Protein AF-X1TU25-F1 (afdb_monomer)

Radius of gyration: 31.73 Å; Cα contacts (8 Å, |Δi|>4): 239; chains: 1; bounding box: 86×74×69 Å

Nearest PDB structures (foldseek):
  4koo-assembly1_A  TM=2.599E-01  e=2.215E+00  Arabidopsis thaliana
  2xky-assembly1_I  TM=5.892E-01  e=9.629E+00  Mus musculus

Sequence (238 aa):
DLTAPERQLMAEISISYGLDPLMNELMIYQGNPYPTINARYRKAQETGKFDGIDTRPASKEERTQRNAKEGDYLYRCEVWVKGASHPFVGWGRVRAAETKGSEHLPIVKDPDRQAEKRAEAMGLRKGFSMPVPFKSWEEFEEEKAERVIKDEVIDVDPLTGEVIEPKGEKPKAEKKAPPKKAAPPKAEVKQPEAKAPAEVKEPEAKAEAEAKEEPPPDDSKPPQTAADLFERLAQAKG

Solvent-accessible surface area (backbone atoms only — not comparable to full-atom values): 15128 Å² total; per-residue (Å²): 134,80,51,74,68,56,50,51,53,51,50,53,52,22,62,76,70,70,46,49,58,91,75,56,14,49,45,77,56,95,90,39,80,40,75,32,63,60,35,50,52,54,57,34,53,73,67,71,36,59,70,51,74,51,75,44,74,51,49,77,67,56,30,59,79,67,72,56,55,90,73,40,34,47,19,38,14,38,26,35,44,68,92,55,96,64,59,28,75,10,63,9,73,32,52,47,66,44,54,72,44,45,103,88,41,77,62,42,91,55,44,61,64,50,6,43,52,41,2,44,43,42,5,44,49,70,66,46,75,71,83,74,76,88,68,48,70,66,55,49,52,52,51,50,55,53,46,63,72,66,52,76,82,75,55,58,47,92,87,76,73,51,77,52,77,79,79,85,72,82,77,80,84,77,84,74,77,81,82,79,82,76,79,81,79,86,76,80,83,78,78,82,77,87,76,78,86,83,76,89,77,85,78,91,75,89,77,90,75,84,74,82,76,73,77,76,84,71,82,86,59,76,83,80,51,78,67,61,62,53,55,56,60,57,64,76,76,113

Foldseek 3Di:
DDDPVLVVVQVVVCVVLVNDVVVVQWDADPNDIDGALVVLVVLLVVVVFWDDKDKDWDDPVRCVVVVPDPQKTKMWMFTGTHPDPGTQIFMFIDHNDLCVDDPPHPHDPCNNVRRRRRRSVRRSCRRPPDDDPPDDVVNVVVVVVVVVVVDPDQDQDPPPRDGDDDPDDDDDDPDDDDPDDDDDDDDDPDDDDDDDDDDDDDDDDDDPDPPPDDDPPDPPDDPDDPVNVVVVVVVVVD

Organism: NCBI:txid412755

Mean predicted aligned error: 17.97 Å

Structure (mmCIF, N/CA/C/O backbone):
data_AF-X1TU25-F1
#
_entry.id   AF-X1TU25-F1
#
loop_
_atom_site.group_PDB
_atom_site.id
_atom_site.type_symbol
_atom_site.label_atom_id
_atom_site.label_alt_id
_atom_site.label_comp_id
_atom_site.label_asym_id
_atom_site.label_entity_id
_atom_site.label_seq_id
_atom_site.pdbx_PDB_ins_code
_atom_site.Cartn_x
_atom_site.Cartn_y
_atom_site.Cartn_z
_atom_site.occupancy
_atom_site.B_iso_or_equiv
_atom_site.auth_seq_id
_atom_site.auth_comp_id
_atom_site.auth_asym_id
_atom_site.auth_atom_id
_atom_site.pdbx_PDB_model_num
ATOM 1 N N . ASP A 1 1 ? 12.041 0.847 -20.741 1.00 78.81 1 ASP A N 1
ATOM 2 C CA . ASP A 1 1 ? 11.872 -0.598 -20.982 1.00 78.81 1 ASP A CA 1
ATOM 3 C C . ASP A 1 1 ? 12.579 -1.409 -19.922 1.00 78.81 1 ASP A C 1
ATOM 5 O O . ASP A 1 1 ? 13.660 -1.018 -19.502 1.00 78.81 1 ASP A O 1
ATOM 9 N N . LEU A 1 2 ? 11.950 -2.498 -19.477 1.00 83.75 2 LEU A N 1
ATOM 10 C CA . LEU A 1 2 ? 12.558 -3.441 -18.537 1.00 83.75 2 LEU A CA 1
ATOM 11 C C . LEU A 1 2 ? 13.655 -4.232 -19.247 1.00 83.75 2 LEU A C 1
ATOM 13 O O . LEU A 1 2 ? 13.452 -4.715 -20.366 1.00 83.75 2 LEU A O 1
ATOM 17 N N . THR A 1 3 ? 14.789 -4.409 -18.587 1.00 90.69 3 THR A N 1
ATOM 18 C CA . THR A 1 3 ? 15.884 -5.262 -19.051 1.00 90.69 3 THR A CA 1
ATOM 19 C C . THR A 1 3 ? 15.458 -6.739 -19.069 1.00 90.69 3 THR A C 1
ATOM 21 O O . THR A 1 3 ? 14.502 -7.147 -18.409 1.00 90.69 3 THR A O 1
ATOM 24 N N . ALA A 1 4 ? 16.152 -7.578 -19.845 1.00 88.62 4 ALA A N 1
ATOM 25 C CA . ALA A 1 4 ? 15.896 -9.022 -19.860 1.00 88.62 4 ALA A CA 1
ATOM 26 C C . ALA A 1 4 ? 15.909 -9.683 -18.460 1.00 88.62 4 ALA A C 1
ATOM 28 O O . ALA A 1 4 ? 14.978 -10.444 -18.184 1.00 88.62 4 ALA A O 1
ATOM 29 N N . PRO A 1 5 ? 16.881 -9.404 -17.564 1.00 86.94 5 PRO A N 1
ATOM 30 C CA . PRO A 1 5 ? 16.857 -9.965 -16.214 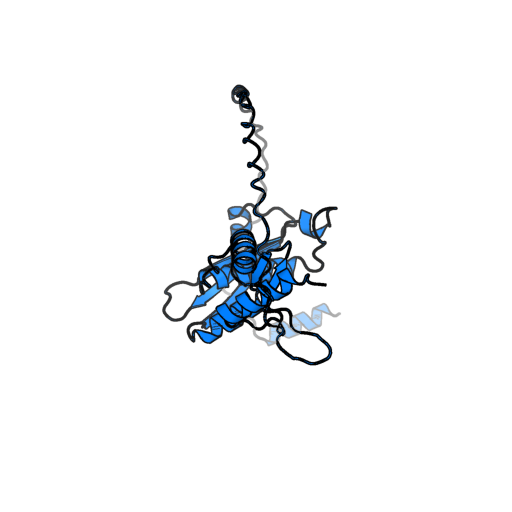1.00 86.94 5 PRO A CA 1
ATOM 31 C C . PRO A 1 5 ? 15.692 -9.425 -15.369 1.00 86.94 5 PRO A C 1
ATOM 33 O O . PRO A 1 5 ? 15.063 -10.198 -14.653 1.00 86.94 5 PRO A O 1
ATOM 36 N N . GLU A 1 6 ? 15.320 -8.147 -15.501 1.00 87.69 6 GLU A N 1
ATOM 37 C CA . GLU A 1 6 ? 14.157 -7.589 -14.790 1.00 87.69 6 GLU A CA 1
ATOM 38 C C . GLU A 1 6 ? 12.848 -8.269 -15.214 1.00 87.69 6 GLU A C 1
ATOM 40 O O . GLU A 1 6 ? 11.993 -8.549 -14.377 1.00 87.69 6 GLU A O 1
ATOM 45 N N . ARG A 1 7 ? 12.698 -8.604 -16.503 1.00 90.25 7 ARG A N 1
ATOM 46 C CA . ARG A 1 7 ? 11.538 -9.371 -16.988 1.00 90.25 7 ARG A CA 1
ATOM 47 C C . ARG A 1 7 ? 11.485 -10.782 -16.400 1.00 90.25 7 ARG A C 1
ATOM 49 O O . ARG A 1 7 ? 10.398 -11.245 -16.067 1.00 90.25 7 ARG A O 1
ATOM 56 N N . GLN A 1 8 ? 12.633 -11.449 -16.255 1.00 89.38 8 GLN A N 1
ATOM 57 C CA . GLN A 1 8 ? 12.711 -12.778 -15.632 1.00 89.38 8 GLN A CA 1
ATOM 58 C C . GLN A 1 8 ? 12.298 -12.725 -14.157 1.00 89.38 8 GLN A C 1
ATOM 60 O O . GLN A 1 8 ? 11.433 -13.496 -13.746 1.00 89.38 8 GLN A O 1
ATOM 65 N N . LEU A 1 9 ? 12.828 -11.762 -13.396 1.00 86.62 9 LEU A N 1
ATOM 66 C CA . LEU A 1 9 ? 12.446 -11.565 -11.996 1.00 86.62 9 LEU A CA 1
ATOM 67 C C . LEU A 1 9 ? 10.956 -11.237 -11.854 1.00 86.62 9 LEU A C 1
ATOM 69 O O . LEU A 1 9 ? 10.266 -11.808 -11.010 1.00 86.62 9 LEU A O 1
ATOM 73 N N . MET A 1 10 ? 10.441 -10.329 -12.691 1.00 89.75 10 MET A N 1
ATOM 74 C CA . MET A 1 10 ? 9.023 -9.978 -12.686 1.00 89.75 10 MET A CA 1
ATOM 75 C C . MET A 1 10 ? 8.152 -11.215 -12.919 1.00 89.75 10 MET A C 1
ATOM 77 O O . MET A 1 10 ? 7.165 -11.393 -12.207 1.00 89.75 10 MET A O 1
ATOM 81 N N . ALA A 1 11 ? 8.520 -12.077 -13.871 1.00 91.06 11 ALA A N 1
ATOM 82 C CA . ALA A 1 11 ? 7.791 -13.306 -14.162 1.00 91.06 11 ALA A CA 1
ATOM 83 C C . ALA A 1 11 ? 7.816 -14.290 -12.980 1.00 91.06 11 ALA A C 1
ATOM 85 O O . ALA A 1 11 ? 6.762 -14.780 -12.582 1.00 91.06 11 ALA A O 1
ATOM 86 N N . GLU A 1 12 ? 8.975 -14.536 -12.367 1.00 89.75 12 GLU A N 1
ATOM 87 C CA . GLU A 1 12 ? 9.089 -15.453 -11.223 1.00 89.75 12 GLU A CA 1
ATOM 88 C C . GLU A 1 12 ? 8.292 -14.971 -10.005 1.00 89.75 12 GLU A C 1
ATOM 90 O O . GLU A 1 12 ? 7.571 -15.742 -9.365 1.00 89.75 12 GLU A O 1
ATOM 95 N N . ILE A 1 13 ? 8.357 -13.675 -9.701 1.00 89.88 13 ILE A N 1
ATOM 96 C CA . ILE A 1 13 ? 7.602 -13.093 -8.586 1.00 89.88 13 ILE A CA 1
ATOM 97 C C . ILE A 1 13 ? 6.105 -13.114 -8.881 1.00 89.88 13 ILE A C 1
ATOM 99 O O . ILE A 1 13 ? 5.303 -13.427 -8.000 1.00 89.88 13 ILE A O 1
ATOM 103 N N . SER A 1 14 ? 5.722 -12.848 -10.128 1.00 92.75 14 SER A N 1
ATOM 104 C CA . SER A 1 14 ? 4.328 -12.950 -10.558 1.00 92.75 14 SER A CA 1
ATOM 105 C C . SER A 1 14 ? 3.796 -14.371 -10.386 1.00 92.75 14 SER A C 1
ATOM 107 O O . SER A 1 14 ? 2.727 -14.553 -9.812 1.00 92.75 14 SER A O 1
ATOM 109 N N . ILE A 1 15 ? 4.569 -15.390 -10.771 1.00 91.75 15 ILE A N 1
ATOM 110 C CA . ILE A 1 15 ? 4.190 -16.798 -10.597 1.00 91.75 15 ILE A CA 1
ATOM 111 C C . ILE A 1 15 ? 4.118 -17.173 -9.110 1.00 91.75 15 ILE A C 1
ATOM 113 O O . ILE A 1 15 ? 3.121 -17.744 -8.676 1.00 91.75 15 ILE A O 1
ATOM 117 N N . SER A 1 16 ? 5.131 -16.823 -8.310 1.00 89.75 16 SER A N 1
ATOM 118 C CA . SER A 1 16 ? 5.201 -17.218 -6.892 1.00 89.75 16 SER A CA 1
ATOM 119 C C . SER A 1 16 ? 4.079 -16.632 -6.033 1.00 89.75 16 SER A C 1
ATOM 121 O O . SER A 1 16 ? 3.535 -17.330 -5.179 1.00 89.75 16 SER A O 1
ATOM 123 N N . TYR A 1 17 ? 3.690 -15.378 -6.273 1.00 89.06 17 TYR A N 1
ATOM 124 C CA . TYR A 1 17 ? 2.574 -14.744 -5.565 1.00 89.06 17 TYR A CA 1
ATOM 125 C C . TYR A 1 17 ? 1.233 -14.902 -6.279 1.00 89.06 17 TYR A C 1
ATOM 127 O O . TYR A 1 17 ? 0.210 -14.471 -5.743 1.00 89.06 17 TYR A O 1
ATOM 135 N N . GLY A 1 18 ? 1.213 -15.483 -7.480 1.00 92.81 18 GLY A N 1
ATOM 136 C CA . GLY A 1 18 ? 0.053 -15.465 -8.365 1.00 92.81 18 GLY A CA 1
ATOM 137 C C . GLY A 1 18 ? -0.432 -14.038 -8.620 1.00 92.81 18 GLY A C 1
ATOM 138 O O . GLY A 1 18 ? -1.622 -13.776 -8.429 1.00 92.81 18 GLY A O 1
ATOM 139 N N . LEU A 1 19 ? 0.492 -13.115 -8.917 1.00 94.44 19 LEU A N 1
ATOM 140 C CA . LEU A 1 19 ? 0.244 -11.730 -9.336 1.00 94.44 19 LEU A CA 1
ATOM 141 C C . LEU A 1 19 ? 0.185 -11.630 -10.856 1.00 94.44 19 LEU A C 1
ATOM 143 O O . LEU A 1 19 ? 0.851 -12.388 -11.556 1.00 94.44 19 LEU A O 1
ATOM 147 N N . ASP A 1 20 ? -0.589 -10.668 -11.346 1.00 93.44 20 ASP A N 1
ATOM 148 C CA . ASP A 1 20 ? -0.709 -10.376 -12.768 1.00 93.44 20 ASP A CA 1
ATOM 149 C C . ASP A 1 20 ? 0.017 -9.059 -13.115 1.00 93.44 20 ASP A C 1
ATOM 151 O O . ASP A 1 20 ? -0.468 -7.964 -12.790 1.00 93.44 20 ASP A O 1
ATOM 155 N N . PRO A 1 21 ? 1.184 -9.120 -13.785 1.00 91.38 21 PRO A N 1
ATOM 156 C CA . PRO A 1 21 ? 1.919 -7.922 -14.173 1.00 91.38 21 PRO A CA 1
ATOM 157 C C . PRO A 1 21 ? 1.161 -7.077 -15.210 1.00 91.38 21 PRO A C 1
ATOM 159 O O . PRO A 1 21 ? 1.360 -5.862 -15.245 1.00 91.38 21 PRO A O 1
ATOM 162 N N . LEU A 1 22 ? 0.254 -7.665 -16.006 1.00 92.62 22 LEU A N 1
ATOM 163 C CA . LEU A 1 22 ? -0.568 -6.932 -16.981 1.00 92.62 22 LEU A CA 1
ATOM 164 C C . LEU A 1 22 ? -1.628 -6.060 -16.299 1.00 92.62 22 LEU A C 1
ATOM 166 O O . LEU A 1 22 ? -2.020 -5.024 -16.834 1.00 92.62 22 LEU A O 1
ATOM 170 N N . MET A 1 23 ? -2.037 -6.428 -15.085 1.00 93.81 23 MET A N 1
ATOM 171 C CA . MET A 1 23 ? -2.987 -5.672 -14.262 1.00 93.81 23 MET A CA 1
ATOM 172 C C . MET A 1 23 ? -2.303 -4.631 -13.356 1.00 93.81 23 MET A C 1
ATOM 174 O O . MET A 1 23 ? -2.926 -4.074 -12.447 1.00 93.81 23 MET A O 1
ATOM 178 N N . ASN A 1 24 ? -1.021 -4.326 -13.604 1.00 92.81 24 ASN A N 1
ATOM 179 C CA . ASN A 1 24 ? -0.196 -3.421 -12.794 1.00 92.81 24 ASN A CA 1
ATOM 180 C C . ASN A 1 24 ? -0.117 -3.836 -11.315 1.00 92.81 24 ASN A C 1
ATOM 182 O O . ASN A 1 24 ? -0.090 -2.990 -10.417 1.00 92.81 24 ASN A O 1
ATOM 186 N N . GLU A 1 25 ? -0.105 -5.136 -11.033 1.00 94.62 25 GLU A N 1
ATOM 187 C CA . GLU A 1 25 ? 0.007 -5.662 -9.668 1.00 94.62 25 GLU A CA 1
ATOM 188 C C . GLU A 1 25 ? 1.455 -5.710 -9.171 1.00 94.62 25 GLU A C 1
ATOM 190 O O . GLU A 1 25 ? 1.721 -5.674 -7.968 1.00 94.62 25 GLU A O 1
ATOM 195 N N . LEU A 1 26 ? 2.412 -5.721 -10.092 1.00 93.00 26 LEU A N 1
ATOM 196 C CA . LEU A 1 26 ? 3.830 -5.760 -9.787 1.00 93.00 26 LEU A CA 1
ATOM 197 C C . LEU A 1 26 ? 4.553 -4.690 -10.600 1.00 93.00 26 LEU A C 1
ATOM 199 O O . LEU A 1 26 ? 4.351 -4.575 -11.806 1.00 93.00 26 LEU A O 1
ATOM 203 N N . MET A 1 27 ? 5.404 -3.910 -9.940 1.00 91.88 27 MET A N 1
ATOM 204 C CA . MET A 1 27 ? 6.270 -2.935 -10.600 1.00 91.88 27 MET A CA 1
ATOM 205 C C . MET A 1 27 ? 7.721 -3.149 -10.184 1.00 91.88 27 MET A C 1
ATOM 207 O O . MET A 1 27 ? 7.985 -3.507 -9.041 1.00 91.88 27 MET A O 1
ATOM 211 N N . ILE A 1 28 ? 8.664 -2.900 -11.090 1.00 89.31 28 ILE A N 1
ATOM 212 C CA . ILE A 1 28 ? 10.089 -2.855 -10.754 1.00 89.31 28 ILE A CA 1
ATOM 213 C C . ILE A 1 28 ? 10.494 -1.393 -10.600 1.00 89.31 28 ILE A C 1
ATOM 215 O O . ILE A 1 28 ? 10.227 -0.568 -11.474 1.00 89.31 28 ILE A O 1
ATOM 219 N N . TYR A 1 29 ? 11.119 -1.068 -9.473 1.00 85.44 29 TYR A N 1
ATOM 220 C CA . TYR A 1 29 ? 11.648 0.257 -9.183 1.00 85.44 29 TYR A CA 1
ATOM 221 C C . TYR A 1 29 ? 13.073 0.112 -8.652 1.00 85.44 29 TYR A C 1
ATOM 223 O O . TYR A 1 29 ? 13.294 -0.562 -7.651 1.00 85.44 29 TYR A O 1
ATOM 231 N N . GLN A 1 30 ? 14.046 0.724 -9.334 1.00 85.50 30 GLN A N 1
ATOM 232 C CA . GLN A 1 30 ? 15.467 0.650 -8.961 1.00 85.50 30 GLN A CA 1
ATOM 233 C C . GLN A 1 30 ? 15.954 -0.803 -8.760 1.00 85.50 30 GLN A C 1
ATOM 235 O O . GLN A 1 30 ? 16.517 -1.135 -7.720 1.00 85.50 30 GLN A O 1
ATOM 240 N N . GLY A 1 31 ? 15.652 -1.686 -9.722 1.00 82.75 31 GLY A N 1
ATOM 241 C CA . GLY A 1 31 ? 16.020 -3.110 -9.689 1.00 82.75 31 GLY A CA 1
ATOM 242 C C . GLY A 1 31 ? 15.225 -3.970 -8.701 1.00 82.75 31 GLY A C 1
ATOM 243 O O . GLY A 1 31 ? 15.356 -5.188 -8.706 1.00 82.75 31 GLY A O 1
ATOM 244 N N . ASN A 1 32 ? 14.367 -3.366 -7.876 1.00 84.06 32 ASN A N 1
ATOM 245 C CA . ASN A 1 32 ? 13.620 -4.075 -6.849 1.00 84.06 32 ASN A CA 1
ATOM 246 C C . ASN A 1 32 ? 12.142 -4.249 -7.240 1.00 84.06 32 ASN A C 1
ATOM 248 O O . ASN A 1 32 ? 11.511 -3.302 -7.720 1.00 84.06 32 ASN A O 1
ATOM 252 N N . PRO A 1 33 ? 11.562 -5.437 -7.021 1.00 88.25 33 PRO A N 1
ATOM 253 C CA . PRO A 1 33 ? 10.160 -5.720 -7.285 1.00 88.25 33 PRO A CA 1
ATOM 254 C C . PRO A 1 33 ? 9.281 -5.226 -6.128 1.00 88.25 33 PRO A C 1
ATOM 256 O O . PRO A 1 33 ? 9.483 -5.572 -4.964 1.00 88.25 33 PRO A O 1
ATOM 259 N N . TYR A 1 34 ? 8.256 -4.447 -6.454 1.00 89.25 34 TYR A N 1
ATOM 260 C CA . TYR A 1 34 ? 7.298 -3.902 -5.499 1.00 89.25 34 TYR A CA 1
ATOM 261 C C . TYR A 1 34 ? 5.877 -4.334 -5.863 1.00 89.25 34 TYR A C 1
ATOM 263 O O . TYR A 1 34 ? 5.363 -3.937 -6.914 1.00 89.25 34 TYR A O 1
ATOM 271 N N . PRO A 1 35 ? 5.201 -5.102 -4.988 1.00 92.25 35 PRO A N 1
ATOM 272 C CA . PRO A 1 35 ? 3.770 -5.330 -5.107 1.00 92.25 35 PRO A CA 1
ATOM 273 C C . PRO A 1 35 ? 3.031 -4.004 -4.957 1.00 92.25 35 PRO A C 1
ATOM 275 O O . PRO A 1 35 ? 3.192 -3.300 -3.947 1.00 92.25 35 PRO A O 1
ATOM 278 N N . THR A 1 36 ? 2.226 -3.663 -5.954 1.00 93.75 36 THR A N 1
ATOM 279 C CA . THR A 1 36 ? 1.465 -2.418 -5.958 1.00 93.75 36 THR A CA 1
ATOM 280 C C . THR A 1 36 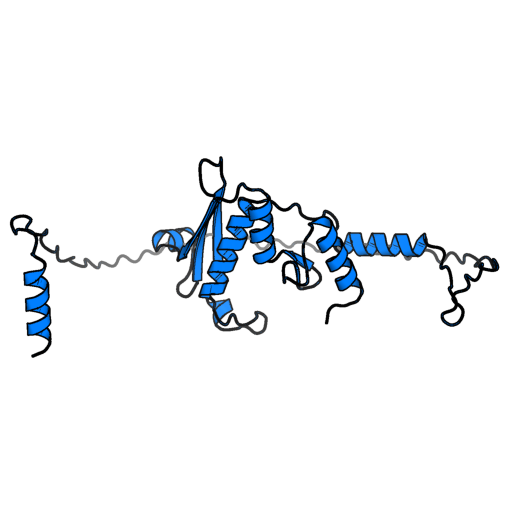? 0.283 -2.503 -4.996 1.00 93.75 36 THR A C 1
ATOM 282 O O . THR A 1 36 ? -0.011 -3.533 -4.382 1.00 93.75 36 THR A O 1
ATOM 285 N N . ILE A 1 37 ? -0.424 -1.389 -4.841 1.00 94.31 37 ILE A N 1
ATOM 286 C CA . ILE A 1 37 ? -1.644 -1.356 -4.041 1.00 94.31 37 ILE A CA 1
ATOM 287 C C . ILE A 1 37 ? -2.743 -2.267 -4.613 1.00 94.31 37 ILE A C 1
ATOM 289 O O . ILE A 1 37 ? -3.429 -2.936 -3.845 1.00 94.31 37 ILE A O 1
ATOM 293 N N . ASN A 1 38 ? -2.846 -2.375 -5.943 1.00 95.12 38 ASN A N 1
ATOM 294 C CA . ASN A 1 38 ? -3.835 -3.226 -6.612 1.00 95.12 38 ASN A CA 1
ATOM 295 C C . ASN A 1 38 ? -3.626 -4.702 -6.258 1.00 95.12 38 ASN A C 1
ATOM 297 O O . ASN A 1 38 ? -4.579 -5.382 -5.877 1.00 95.12 38 ASN A O 1
ATOM 301 N N . ALA A 1 39 ? -2.367 -5.161 -6.269 1.00 95.19 39 ALA A N 1
ATOM 302 C CA . ALA A 1 39 ? -2.011 -6.505 -5.817 1.00 95.19 39 ALA A CA 1
ATOM 303 C C . ALA A 1 39 ? -2.499 -6.773 -4.395 1.00 95.19 39 ALA A C 1
ATOM 305 O O . ALA A 1 39 ? -3.091 -7.812 -4.117 1.00 95.19 39 ALA A O 1
ATOM 306 N N . ARG A 1 40 ? -2.264 -5.819 -3.486 1.00 95.12 40 ARG A N 1
ATOM 307 C CA . ARG A 1 40 ? -2.653 -5.955 -2.078 1.00 95.12 40 ARG A CA 1
ATOM 308 C C . ARG A 1 40 ? -4.165 -6.045 -1.916 1.00 95.12 40 ARG A C 1
ATOM 310 O O . ARG A 1 40 ? -4.617 -6.867 -1.127 1.00 95.12 40 ARG A O 1
ATOM 317 N N . TYR A 1 41 ? -4.928 -5.256 -2.669 1.00 96.00 41 TYR A N 1
ATOM 318 C CA . TYR A 1 41 ? -6.388 -5.329 -2.654 1.00 96.00 41 TYR A CA 1
ATOM 319 C C . TYR A 1 41 ? -6.902 -6.685 -3.123 1.00 96.00 41 TYR A C 1
ATOM 321 O O . TYR A 1 41 ? -7.657 -7.327 -2.393 1.00 96.00 41 TYR A O 1
ATOM 329 N N . ARG A 1 42 ? -6.463 -7.156 -4.296 1.00 96.00 42 ARG A N 1
ATOM 330 C CA . ARG A 1 42 ? -6.908 -8.458 -4.804 1.00 96.00 42 ARG A CA 1
ATOM 331 C C . ARG A 1 42 ? -6.507 -9.583 -3.852 1.00 96.00 42 ARG A C 1
ATOM 333 O O . ARG A 1 42 ? -7.346 -10.396 -3.484 1.00 96.00 42 ARG A O 1
ATOM 340 N N . LYS A 1 43 ? -5.258 -9.591 -3.376 1.00 95.06 43 LYS A N 1
ATOM 341 C CA . LYS A 1 43 ? -4.773 -10.606 -2.426 1.00 95.06 43 LYS A CA 1
ATOM 342 C C . LYS A 1 43 ? -5.541 -10.585 -1.108 1.00 95.06 43 LYS A C 1
ATOM 344 O O . LYS A 1 43 ? -5.819 -11.646 -0.563 1.00 95.06 43 LYS A O 1
ATOM 349 N N . ALA A 1 44 ? -5.932 -9.411 -0.612 1.00 96.81 44 ALA A N 1
ATOM 350 C CA . ALA A 1 44 ? -6.803 -9.303 0.555 1.00 96.81 44 ALA A CA 1
ATOM 351 C C . ALA A 1 44 ? -8.192 -9.910 0.283 1.00 96.81 44 ALA A C 1
ATOM 353 O O . ALA A 1 44 ? -8.689 -10.683 1.106 1.00 96.81 44 ALA A O 1
ATOM 354 N N . GLN A 1 45 ? -8.793 -9.623 -0.877 1.00 96.75 45 GLN A N 1
ATOM 355 C CA . GLN A 1 45 ? -10.093 -10.175 -1.280 1.00 96.75 45 GLN A CA 1
ATOM 356 C C . GLN A 1 45 ? -10.061 -11.703 -1.431 1.00 96.75 45 GLN A C 1
ATOM 358 O O . GLN A 1 45 ? -10.973 -12.375 -0.951 1.00 96.75 45 GLN A O 1
ATOM 363 N N . GLU A 1 46 ? -8.988 -12.262 -1.996 1.00 95.50 46 GLU A N 1
ATOM 364 C CA . GLU A 1 46 ? -8.792 -13.715 -2.153 1.00 95.50 46 GLU A CA 1
ATOM 365 C C . GLU A 1 46 ? -8.833 -14.479 -0.827 1.00 95.50 46 GLU A C 1
ATOM 367 O O . GLU A 1 46 ? -9.214 -15.646 -0.795 1.00 95.50 46 GLU A O 1
ATOM 372 N N . THR A 1 47 ? -8.489 -13.829 0.288 1.00 95.75 47 THR A N 1
ATOM 373 C CA . THR A 1 47 ? -8.562 -14.477 1.604 1.00 95.75 47 THR A CA 1
ATOM 374 C C . THR A 1 47 ? -9.992 -14.703 2.100 1.00 95.75 47 THR A C 1
ATOM 376 O O . THR A 1 47 ? -10.183 -15.453 3.057 1.00 95.75 47 THR A O 1
ATOM 379 N N . GLY A 1 48 ? -10.986 -13.995 1.547 1.00 97.25 48 GLY A N 1
ATOM 380 C CA . GLY A 1 48 ? -12.360 -13.940 2.068 1.00 97.25 48 GLY A CA 1
ATOM 381 C C . GLY A 1 48 ? -12.513 -13.231 3.426 1.00 97.25 48 GLY A C 1
ATOM 382 O O . GLY A 1 48 ? -13.634 -13.081 3.925 1.00 97.25 48 GLY A O 1
ATOM 383 N N . LYS A 1 49 ? -11.404 -12.777 4.028 1.00 97.81 49 LYS A N 1
ATOM 384 C CA . LYS A 1 49 ? -11.351 -12.127 5.348 1.00 97.81 49 LYS A CA 1
ATOM 385 C C . LYS A 1 49 ? -11.331 -10.603 5.274 1.00 97.81 49 LYS A C 1
ATOM 387 O O . LYS A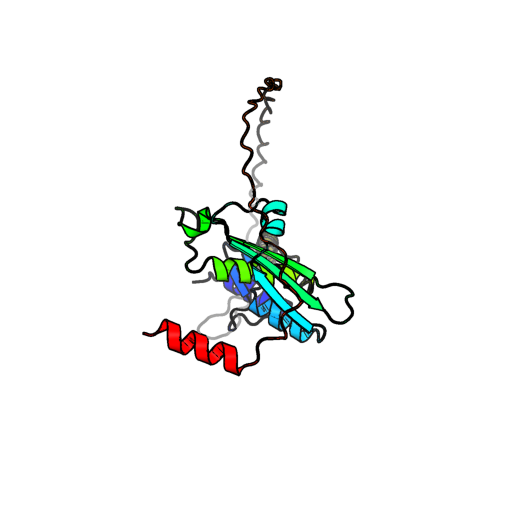 1 49 ? -11.452 -9.961 6.311 1.00 97.81 49 LYS A O 1
ATOM 392 N N . PHE A 1 50 ? -11.162 -10.022 4.089 1.00 98.00 50 PHE A N 1
ATOM 393 C CA . PHE A 1 50 ? -11.261 -8.578 3.906 1.00 98.00 50 PHE A CA 1
ATOM 394 C C . PHE A 1 50 ? -12.699 -8.113 4.141 1.00 98.00 50 PHE A C 1
ATOM 396 O O . PHE A 1 50 ? -13.628 -8.659 3.545 1.00 98.00 50 PHE A O 1
ATOM 403 N N . ASP A 1 51 ? -12.865 -7.156 5.052 1.00 97.94 51 ASP A N 1
ATOM 404 C CA . ASP A 1 51 ? -14.173 -6.619 5.433 1.00 97.94 51 ASP A CA 1
ATOM 405 C C . ASP A 1 51 ? -14.379 -5.205 4.886 1.00 97.94 51 ASP A C 1
ATOM 407 O O . ASP A 1 51 ? -15.435 -4.876 4.357 1.00 97.94 51 ASP A O 1
ATOM 411 N N . GLY A 1 52 ? -13.327 -4.388 4.924 1.00 97.50 52 GLY A N 1
ATOM 412 C CA . GLY A 1 52 ? -13.363 -3.046 4.373 1.00 97.50 52 GLY A CA 1
ATOM 413 C C . GLY A 1 52 ? -12.097 -2.260 4.665 1.00 97.50 52 GLY A C 1
ATOM 414 O O . GLY A 1 52 ? -11.195 -2.705 5.383 1.00 97.50 52 GLY A O 1
ATOM 415 N N . ILE A 1 53 ? -12.045 -1.068 4.089 1.00 98.19 53 ILE A N 1
ATOM 416 C CA . ILE A 1 53 ? -10.991 -0.091 4.314 1.00 98.19 53 ILE A CA 1
ATOM 417 C C . ILE A 1 53 ? -11.638 1.278 4.472 1.00 98.19 53 ILE A C 1
ATOM 419 O O . ILE A 1 53 ? -12.531 1.628 3.704 1.00 98.19 53 ILE A O 1
ATOM 423 N N . ASP A 1 54 ? -11.193 2.028 5.468 1.00 98.25 54 ASP A N 1
ATOM 424 C CA . ASP A 1 54 ? -11.583 3.420 5.655 1.00 98.25 54 ASP A CA 1
ATOM 425 C C . ASP A 1 54 ? -10.323 4.272 5.729 1.00 98.25 54 ASP A C 1
ATOM 427 O O . ASP A 1 54 ? -9.361 3.937 6.428 1.00 98.25 54 ASP A O 1
ATOM 431 N N . THR A 1 55 ? -10.300 5.356 4.967 1.00 98.31 55 THR A N 1
ATOM 432 C CA . THR A 1 55 ? -9.129 6.213 4.846 1.00 98.31 55 THR A CA 1
ATOM 433 C C . THR A 1 55 ? -9.555 7.661 4.959 1.00 98.31 55 THR A C 1
ATOM 435 O O . THR A 1 55 ? -10.476 8.113 4.287 1.00 98.31 55 THR A O 1
ATOM 438 N N . ARG A 1 56 ? -8.850 8.410 5.809 1.00 98.25 56 ARG A N 1
ATOM 439 C CA . ARG A 1 56 ? -9.139 9.821 6.057 1.00 98.25 56 ARG A CA 1
ATOM 440 C C . ARG A 1 56 ? -7.868 10.640 6.279 1.00 98.25 56 ARG A C 1
ATOM 442 O O . ARG A 1 56 ? -6.847 10.092 6.721 1.00 98.25 56 ARG A O 1
ATOM 449 N N . PRO A 1 57 ? -7.927 11.964 6.063 1.00 98.25 57 PRO A N 1
ATOM 450 C CA . PRO A 1 57 ? -6.890 12.866 6.537 1.00 98.25 57 PRO A CA 1
ATOM 451 C C . PRO A 1 57 ? -6.681 12.718 8.051 1.00 98.25 57 PRO A C 1
ATOM 453 O O . PRO A 1 57 ? -7.620 12.468 8.818 1.00 98.25 57 PRO A O 1
ATOM 456 N N . ALA A 1 58 ? -5.436 12.871 8.493 1.00 97.94 58 ALA A N 1
ATOM 457 C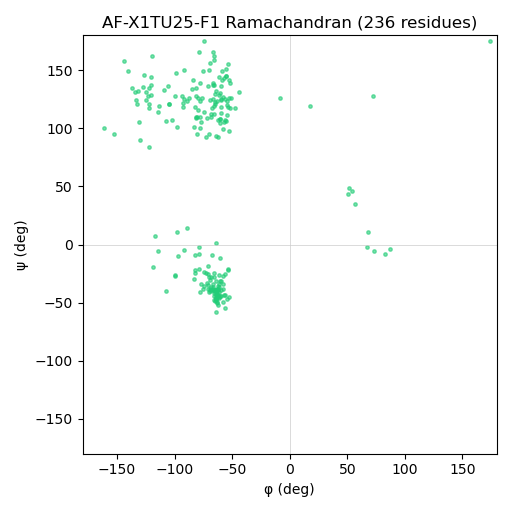 CA . ALA A 1 58 ? -5.102 12.854 9.911 1.00 97.94 58 ALA A CA 1
ATOM 458 C C . ALA A 1 58 ? -5.693 14.073 10.639 1.00 97.94 58 ALA A C 1
ATOM 460 O O . ALA A 1 58 ? -5.629 15.198 10.133 1.00 97.94 58 ALA A O 1
ATOM 461 N N . SER A 1 59 ? -6.217 13.858 11.847 1.00 97.94 59 SER A N 1
ATOM 462 C CA . SER A 1 59 ? -6.727 14.926 12.710 1.00 97.94 59 SER A CA 1
ATOM 463 C C . SER A 1 59 ? -5.595 15.846 13.187 1.00 97.94 59 SER A C 1
ATOM 465 O O . SER A 1 59 ? -4.411 15.508 13.096 1.00 97.94 59 SER A O 1
ATOM 467 N N . LYS A 1 60 ? -5.938 17.023 13.730 1.00 97.00 60 LYS A N 1
ATOM 468 C CA . LYS A 1 60 ? -4.940 17.963 14.275 1.00 97.00 60 LYS A CA 1
ATOM 469 C C . LYS A 1 60 ? -4.064 17.306 15.350 1.00 97.00 60 LYS A C 1
ATOM 471 O O . LYS A 1 60 ? -2.847 17.447 15.311 1.00 97.00 60 LYS A O 1
ATOM 476 N N . GLU A 1 61 ? -4.671 16.537 16.250 1.00 97.88 61 GLU A N 1
ATOM 477 C CA . GLU A 1 61 ? -3.966 15.819 17.318 1.00 97.88 61 GLU A CA 1
ATOM 478 C C . GLU A 1 61 ? -3.019 14.750 16.762 1.00 97.88 61 GLU A C 1
ATOM 480 O O . GLU A 1 61 ? -1.852 14.688 17.146 1.00 97.88 61 GLU A O 1
ATOM 485 N N . GLU A 1 62 ? -3.486 13.950 15.800 1.00 97.62 62 GLU A N 1
ATOM 486 C CA . GLU A 1 62 ? -2.683 12.905 15.157 1.00 97.62 62 GLU A CA 1
ATOM 487 C C . GLU A 1 62 ? -1.477 13.493 14.414 1.00 97.62 62 GLU A C 1
ATOM 489 O O . GLU A 1 62 ? -0.376 12.936 14.446 1.00 97.62 62 GLU A O 1
ATOM 494 N N . ARG A 1 63 ? -1.660 14.648 13.762 1.00 97.44 63 ARG A N 1
ATOM 495 C CA . ARG A 1 63 ? -0.573 15.373 13.092 1.00 97.44 63 ARG A CA 1
ATOM 496 C C . ARG A 1 63 ? 0.498 15.818 14.083 1.00 97.44 63 ARG A C 1
ATOM 498 O O . ARG A 1 63 ? 1.682 15.616 13.802 1.00 97.44 63 ARG A O 1
ATOM 505 N N . THR A 1 64 ? 0.095 16.346 15.239 1.00 96.94 64 THR A N 1
ATOM 506 C CA . THR A 1 64 ? 1.015 16.726 16.320 1.00 96.94 64 THR A CA 1
ATOM 507 C C . THR A 1 64 ? 1.761 15.507 16.8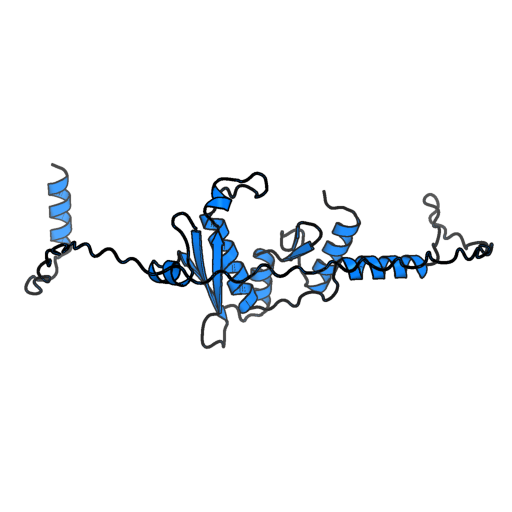59 1.00 96.94 64 THR A C 1
ATOM 509 O O . THR A 1 64 ? 2.989 15.505 16.886 1.00 96.94 64 THR A O 1
ATOM 512 N N . GLN A 1 65 ? 1.053 14.418 17.178 1.00 97.44 65 GLN A N 1
ATOM 513 C CA . GLN A 1 65 ? 1.658 13.182 17.698 1.00 97.44 65 GLN A CA 1
ATOM 514 C C . GLN A 1 65 ? 2.675 12.551 16.734 1.00 97.44 65 GLN A C 1
ATOM 516 O O . GLN A 1 65 ? 3.636 11.913 17.165 1.00 97.44 65 GLN A O 1
ATOM 521 N N . ARG A 1 66 ? 2.482 12.712 15.418 1.00 96.12 66 ARG A N 1
ATOM 522 C CA . ARG A 1 66 ? 3.388 12.168 14.389 1.00 96.12 66 ARG A CA 1
ATOM 523 C C . ARG A 1 66 ? 4.394 13.181 13.844 1.00 96.12 66 ARG A C 1
ATOM 525 O O . ARG A 1 66 ? 5.065 12.880 12.849 1.00 96.12 66 ARG A O 1
ATOM 532 N N . ASN A 1 67 ? 4.524 14.352 14.471 1.00 96.06 67 ASN A N 1
ATOM 533 C CA . ASN A 1 67 ? 5.440 15.416 14.050 1.00 96.06 67 ASN A CA 1
ATOM 534 C C . ASN A 1 67 ? 5.288 15.758 12.550 1.00 96.06 67 ASN A C 1
ATOM 536 O O . ASN A 1 67 ? 6.274 15.841 11.799 1.00 96.06 67 ASN A O 1
ATOM 540 N N . ALA A 1 68 ? 4.044 15.858 12.073 1.00 95.62 68 ALA A N 1
ATOM 541 C CA . ALA A 1 68 ? 3.742 16.319 10.722 1.00 95.62 68 ALA A CA 1
ATOM 542 C C . ALA A 1 68 ? 3.850 17.844 10.678 1.00 95.62 68 ALA A C 1
ATOM 544 O O . ALA A 1 68 ? 3.194 18.536 11.454 1.00 95.62 68 ALA A O 1
ATOM 545 N N . LYS A 1 69 ? 4.690 18.366 9.781 1.00 95.69 69 LYS A N 1
ATOM 546 C CA . LYS A 1 69 ? 4.884 19.812 9.642 1.00 95.69 69 LYS A CA 1
ATOM 547 C C . LYS A 1 69 ? 3.735 20.425 8.844 1.00 95.69 69 LYS A C 1
ATOM 549 O O . LYS A 1 69 ? 2.960 19.725 8.186 1.00 95.69 69 LYS A O 1
ATOM 554 N N . GLU A 1 70 ? 3.625 21.744 8.899 1.00 93.56 70 GLU A N 1
ATOM 555 C CA . GLU A 1 70 ? 2.734 22.475 8.004 1.00 93.56 70 GLU A CA 1
ATOM 556 C C . GLU A 1 70 ? 3.134 22.229 6.539 1.00 93.56 70 GLU A C 1
ATOM 558 O O . GLU A 1 70 ? 4.319 22.167 6.206 1.00 93.56 70 GLU A O 1
ATOM 563 N N . GLY A 1 71 ? 2.140 21.996 5.681 1.00 92.50 71 GLY A N 1
ATOM 564 C CA . GLY A 1 71 ? 2.341 21.588 4.287 1.00 92.50 71 GLY A CA 1
ATOM 565 C C . GLY A 1 71 ? 2.584 20.089 4.062 1.00 92.50 71 GLY A C 1
ATOM 566 O O . GLY A 1 71 ? 2.571 19.654 2.913 1.00 92.50 71 GLY A O 1
ATOM 567 N N . ASP A 1 72 ? 2.772 19.277 5.110 1.00 95.69 72 ASP A N 1
ATOM 568 C CA . ASP A 1 72 ? 2.808 17.818 4.953 1.00 95.69 72 ASP A CA 1
ATOM 569 C C . ASP A 1 72 ? 1.392 17.247 4.803 1.00 95.69 72 ASP A C 1
ATOM 571 O O . ASP A 1 72 ? 0.479 17.586 5.566 1.00 95.69 72 ASP A O 1
ATOM 575 N N . TYR A 1 73 ? 1.233 16.288 3.897 1.00 96.94 73 TYR A N 1
ATOM 576 C CA . TYR A 1 73 ? 0.014 15.495 3.762 1.00 96.94 73 TYR A CA 1
ATOM 577 C C . TYR A 1 73 ? 0.172 14.238 4.614 1.00 96.94 73 TYR A C 1
ATOM 579 O O . TYR A 1 73 ? 1.161 13.513 4.481 1.00 96.94 73 TYR A O 1
ATOM 587 N N . LEU A 1 74 ? -0.772 14.000 5.524 1.00 98.12 74 LEU A N 1
ATOM 588 C CA . LEU A 1 74 ? -0.768 12.843 6.415 1.00 98.12 74 LEU A CA 1
ATOM 589 C C . LEU A 1 74 ? -2.158 12.216 6.424 1.00 98.12 74 LEU A C 1
ATOM 591 O O . LEU A 1 74 ? -3.131 12.889 6.755 1.00 98.12 74 LEU A O 1
ATOM 595 N N . TYR A 1 75 ? -2.211 10.929 6.102 1.00 98.44 75 TYR A N 1
ATOM 596 C CA . TYR A 1 75 ? -3.425 10.127 6.065 1.00 98.44 75 TYR A CA 1
ATOM 597 C C . TYR A 1 75 ? -3.332 8.951 7.023 1.00 98.44 75 TYR A C 1
ATOM 599 O O . TYR A 1 75 ? -2.266 8.339 7.187 1.00 98.44 75 TYR A O 1
ATOM 607 N N . ARG A 1 76 ? -4.479 8.634 7.621 1.00 98.44 76 ARG A N 1
ATOM 608 C CA . ARG A 1 76 ? -4.707 7.441 8.426 1.00 98.44 76 ARG A CA 1
ATOM 609 C C . ARG A 1 76 ? -5.629 6.516 7.647 1.00 98.44 76 ARG A C 1
ATOM 611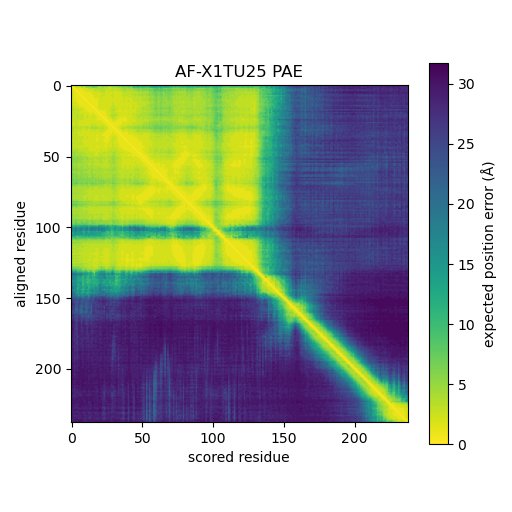 O O . ARG A 1 76 ? -6.654 6.954 7.136 1.00 98.44 76 ARG A O 1
ATOM 618 N N . CYS A 1 77 ? -5.258 5.249 7.591 1.00 98.56 77 CYS A N 1
ATOM 619 C CA . CYS A 1 77 ? -6.061 4.201 6.992 1.00 98.56 77 CYS A CA 1
ATOM 620 C C . CYS A 1 77 ? -6.325 3.108 8.029 1.00 98.56 77 CYS A C 1
ATOM 622 O O . CYS A 1 77 ? -5.405 2.690 8.736 1.00 98.56 77 CYS A O 1
ATOM 624 N N . GLU A 1 78 ? -7.565 2.653 8.117 1.00 98.62 78 GLU A N 1
ATOM 625 C CA . GLU A 1 78 ? -8.018 1.543 8.943 1.00 98.62 78 GLU A CA 1
ATOM 626 C C . GLU A 1 78 ? -8.469 0.396 8.041 1.00 98.62 78 GLU A C 1
ATOM 628 O O . GLU A 1 78 ? -9.392 0.539 7.242 1.00 98.62 78 GLU A O 1
ATOM 633 N N . VAL A 1 79 ? -7.809 -0.754 8.167 1.00 98.56 79 VAL A N 1
ATOM 634 C CA . VAL A 1 79 ? -8.163 -1.971 7.431 1.00 98.56 79 VAL A CA 1
ATOM 635 C C . VAL A 1 79 ? -8.862 -2.941 8.369 1.00 98.56 79 VAL A C 1
ATOM 637 O O . VAL A 1 79 ? -8.277 -3.386 9.362 1.00 98.56 79 VAL A O 1
ATOM 640 N N . TRP A 1 80 ? -10.096 -3.296 8.026 1.00 98.38 80 TRP A N 1
ATOM 641 C CA . TRP A 1 80 ? -10.931 -4.216 8.787 1.00 98.38 80 TRP A CA 1
ATOM 642 C C . TRP A 1 80 ? -10.782 -5.640 8.250 1.00 98.38 80 TRP A C 1
ATOM 644 O O . TRP A 1 80 ? -10.906 -5.903 7.049 1.00 98.38 80 TRP A O 1
ATOM 654 N N . VAL A 1 81 ? -10.483 -6.567 9.161 1.00 98.25 81 VAL A N 1
ATOM 655 C CA . VAL A 1 81 ? -10.281 -7.988 8.862 1.00 98.25 81 VAL A CA 1
ATOM 656 C C . VAL A 1 81 ? -11.256 -8.798 9.703 1.00 98.25 81 VAL A C 1
ATOM 658 O O . VAL A 1 81 ? -11.293 -8.658 10.926 1.00 98.25 81 VAL A O 1
ATOM 661 N N . LYS A 1 82 ? -12.026 -9.676 9.062 1.00 98.19 82 LYS A N 1
ATOM 662 C CA . LYS A 1 82 ? -12.999 -10.538 9.737 1.00 98.19 82 LYS A CA 1
ATOM 663 C C . LYS A 1 82 ? -12.307 -11.397 10.793 1.00 98.19 82 LYS A C 1
ATOM 665 O O . LYS A 1 82 ? -11.345 -12.107 10.499 1.00 98.19 82 LYS A O 1
ATOM 670 N N . GLY A 1 83 ? -12.821 -11.336 12.017 1.00 96.81 83 GLY A N 1
ATOM 671 C CA . GLY A 1 83 ? -12.273 -12.048 13.173 1.00 96.81 83 GLY A CA 1
ATOM 672 C C . GLY A 1 83 ? -11.165 -11.304 13.927 1.00 96.81 83 GLY A C 1
ATOM 673 O O . GLY A 1 83 ? -10.728 -11.796 14.963 1.00 96.81 83 GLY A O 1
ATOM 674 N N . ALA A 1 84 ? -10.723 -10.130 13.464 1.00 97.31 84 ALA A N 1
ATOM 675 C CA . ALA A 1 84 ? -9.876 -9.247 14.261 1.00 97.31 84 ALA A CA 1
ATOM 676 C C . ALA A 1 84 ? -10.738 -8.374 15.185 1.00 97.31 84 ALA A C 1
ATOM 678 O O . ALA A 1 84 ? -11.801 -7.903 14.791 1.00 97.31 84 ALA A O 1
ATOM 679 N N . SER A 1 85 ? -10.271 -8.132 16.413 1.00 97.50 85 SER A N 1
ATOM 680 C CA . SER A 1 85 ? -10.990 -7.283 17.374 1.00 97.50 85 SER A CA 1
ATOM 681 C C . SER A 1 85 ? -10.811 -5.784 17.107 1.00 97.50 85 SER A C 1
ATOM 683 O O . SER A 1 85 ? -11.599 -4.979 17.587 1.00 97.50 85 SER A O 1
ATOM 685 N N . HIS A 1 86 ? -9.753 -5.404 16.386 1.00 97.69 86 HIS A N 1
ATOM 686 C CA . HIS A 1 86 ? -9.404 -4.018 16.081 1.00 97.69 86 HIS A CA 1
ATOM 687 C C . HIS A 1 86 ? -8.895 -3.908 14.638 1.00 97.69 86 HIS A C 1
ATOM 689 O O . HIS A 1 86 ? -8.265 -4.854 14.149 1.00 97.69 86 HIS A O 1
ATOM 695 N N . PRO A 1 87 ? -9.112 -2.764 13.967 1.00 98.00 87 PRO A N 1
ATOM 696 C CA . PRO A 1 87 ? -8.602 -2.549 12.623 1.00 98.00 87 PRO A CA 1
ATOM 697 C C . PRO A 1 87 ? -7.079 -2.396 12.616 1.00 98.00 87 PRO A C 1
ATOM 699 O O . PRO A 1 87 ? -6.460 -1.869 13.548 1.00 98.00 87 PRO A O 1
ATOM 702 N N . PHE A 1 88 ? -6.460 -2.801 11.511 1.00 98.31 88 PHE A N 1
ATOM 703 C CA . PHE A 1 88 ? -5.037 -2.588 11.279 1.00 98.31 88 PHE A CA 1
ATOM 704 C C . PHE A 1 88 ? -4.810 -1.178 10.739 1.00 98.31 88 PHE A C 1
ATOM 706 O O . PHE A 1 88 ? -5.283 -0.827 9.660 1.00 98.31 88 PHE A O 1
ATOM 713 N N . VAL A 1 89 ? -4.054 -0.367 11.483 1.00 98.38 89 VAL A N 1
ATOM 714 C CA . VAL A 1 89 ? -3.856 1.050 11.145 1.00 98.38 89 VAL A CA 1
ATOM 715 C C . VAL A 1 89 ? -2.604 1.262 10.289 1.00 98.38 89 VAL A C 1
ATOM 717 O O . VAL A 1 89 ? -1.473 1.015 10.733 1.00 98.38 89 VAL A O 1
ATOM 720 N N . GLY A 1 90 ? -2.793 1.778 9.078 1.00 97.94 90 GLY A N 1
ATOM 721 C CA . GLY A 1 90 ? -1.763 2.279 8.171 1.00 97.94 90 GLY A CA 1
ATOM 722 C C . GLY A 1 90 ? -1.634 3.801 8.226 1.00 97.94 90 GLY A C 1
ATOM 723 O O . GLY A 1 90 ? -2.610 4.511 8.446 1.00 97.94 90 GLY A O 1
ATOM 724 N N . TRP A 1 91 ? -0.420 4.309 8.015 1.00 98.25 91 TRP A N 1
ATOM 725 C CA . TRP A 1 91 ? -0.157 5.747 7.918 1.00 98.25 91 TRP A CA 1
ATOM 726 C C . TRP A 1 91 ? 0.597 6.044 6.633 1.00 98.25 91 TRP A C 1
ATOM 728 O O . TRP A 1 91 ? 1.567 5.355 6.312 1.00 98.25 91 TRP A O 1
ATOM 738 N N . GLY A 1 92 ? 0.173 7.089 5.934 1.00 97.44 92 GLY A N 1
ATOM 739 C CA . GLY A 1 92 ? 0.812 7.573 4.720 1.00 97.44 92 GLY A CA 1
ATOM 740 C C . GLY A 1 92 ? 1.159 9.043 4.865 1.00 97.44 92 GLY A C 1
ATOM 741 O O . GLY A 1 92 ? 0.293 9.855 5.176 1.00 97.44 92 GLY A O 1
ATOM 742 N N . ARG A 1 93 ? 2.436 9.382 4.673 1.00 96.94 93 ARG A N 1
ATOM 743 C CA . ARG A 1 93 ? 2.931 10.762 4.725 1.00 96.94 93 ARG A CA 1
ATOM 744 C C . ARG A 1 93 ? 3.570 11.124 3.396 1.00 96.94 93 ARG A C 1
ATOM 746 O O . ARG A 1 93 ? 4.344 10.330 2.859 1.00 96.94 93 ARG A O 1
ATOM 753 N N . VAL A 1 94 ? 3.287 12.325 2.915 1.00 95.75 94 VAL A N 1
ATOM 754 C CA . VAL A 1 94 ? 4.023 12.992 1.837 1.00 95.75 94 VAL A CA 1
ATOM 755 C C . VAL A 1 94 ? 4.515 14.314 2.399 1.00 95.75 94 VAL A C 1
ATOM 757 O O . VAL A 1 94 ? 3.728 15.116 2.907 1.00 95.75 94 VAL A O 1
ATOM 760 N N . ARG A 1 95 ? 5.834 14.510 2.389 1.00 93.81 95 ARG A N 1
ATOM 761 C CA . ARG A 1 95 ? 6.444 15.726 2.932 1.00 93.81 95 ARG A CA 1
ATOM 762 C C . ARG A 1 95 ? 6.233 16.899 1.981 1.00 93.81 95 ARG A C 1
ATOM 764 O O . ARG A 1 95 ? 6.287 16.714 0.770 1.00 93.81 95 ARG A O 1
ATOM 771 N N . ALA A 1 96 ? 6.141 18.117 2.509 1.00 92.25 96 ALA A N 1
ATOM 772 C CA . ALA A 1 96 ? 6.083 19.340 1.696 1.00 92.25 96 ALA A CA 1
ATOM 773 C C . ALA A 1 96 ? 7.277 19.485 0.723 1.00 92.25 96 ALA A C 1
ATOM 775 O O . ALA A 1 96 ? 7.181 20.128 -0.319 1.00 92.25 96 ALA A O 1
ATOM 776 N N . ALA A 1 97 ? 8.423 18.874 1.046 1.00 89.44 97 ALA A N 1
ATOM 777 C CA . ALA A 1 97 ? 9.581 18.826 0.152 1.00 89.44 97 ALA A CA 1
ATOM 778 C C . ALA A 1 97 ? 9.355 17.930 -1.084 1.00 89.44 97 ALA A C 1
ATOM 780 O O . ALA A 1 97 ? 9.905 18.211 -2.141 1.00 89.44 97 ALA A O 1
ATOM 781 N N . GLU A 1 98 ? 8.534 16.879 -0.971 1.00 85.88 98 GLU A N 1
ATOM 782 C CA . GLU A 1 98 ? 8.178 15.989 -2.090 1.00 85.88 98 GLU A CA 1
ATOM 783 C C . GLU A 1 98 ? 7.181 16.658 -3.053 1.00 85.88 98 GLU A C 1
ATOM 785 O O . GLU A 1 98 ? 7.115 16.301 -4.226 1.00 85.88 98 GLU A O 1
ATOM 790 N N . THR A 1 99 ? 6.410 17.643 -2.580 1.00 86.88 99 THR A N 1
ATOM 791 C CA . THR A 1 99 ? 5.374 18.304 -3.391 1.00 86.88 99 THR A CA 1
ATOM 792 C C . THR A 1 99 ? 5.930 19.414 -4.275 1.00 86.88 99 THR A C 1
ATOM 794 O O . THR A 1 99 ? 5.389 19.676 -5.342 1.00 86.88 99 THR A O 1
ATOM 797 N N . LYS A 1 100 ? 7.011 20.077 -3.847 1.00 80.25 100 LYS A N 1
ATOM 798 C CA . LYS A 1 100 ? 7.625 21.191 -4.590 1.00 80.25 100 LYS A CA 1
ATOM 799 C C . LYS A 1 100 ? 8.562 20.736 -5.712 1.00 80.25 100 LYS A C 1
ATOM 801 O O . LYS A 1 100 ? 8.978 21.569 -6.510 1.00 80.25 100 LYS A O 1
ATOM 806 N N . GLY A 1 101 ? 8.861 19.437 -5.782 1.00 67.00 101 GLY A N 1
ATOM 807 C CA . GLY A 1 101 ? 9.918 18.907 -6.634 1.00 67.00 101 GLY A CA 1
ATOM 808 C C . GLY A 1 101 ? 11.288 19.255 -6.088 1.00 67.00 101 GLY A C 1
ATOM 809 O O . GLY A 1 101 ? 11.593 20.412 -5.815 1.00 67.00 101 GLY A O 1
ATOM 810 N N . SER A 1 102 ? 12.134 18.250 -5.933 1.00 66.88 102 SER A N 1
ATOM 811 C CA . SER A 1 102 ? 13.567 18.471 -5.781 1.00 66.88 102 SER A CA 1
ATOM 812 C C . SER A 1 102 ? 14.280 17.764 -6.923 1.00 66.88 102 SER A C 1
ATOM 814 O O . SER A 1 102 ? 13.711 16.879 -7.557 1.00 66.88 102 SER A O 1
ATOM 816 N N . GLU A 1 103 ? 15.534 18.131 -7.176 1.00 65.31 103 GLU A N 1
ATOM 817 C CA . GLU A 1 103 ? 16.363 17.539 -8.237 1.00 65.31 103 GLU A CA 1
ATOM 818 C C . GLU A 1 103 ? 16.455 16.000 -8.151 1.00 65.31 103 GLU A C 1
ATOM 820 O O . GLU A 1 103 ? 16.707 15.327 -9.145 1.00 65.31 103 GLU A O 1
ATOM 825 N N . HIS A 1 104 ? 16.188 15.426 -6.972 1.00 63.91 104 HIS A N 1
ATOM 826 C CA . HIS A 1 104 ? 16.295 13.991 -6.705 1.00 63.91 104 HIS A CA 1
ATOM 827 C C . HIS A 1 104 ? 14.965 13.293 -6.392 1.00 63.91 104 HIS A C 1
ATOM 829 O O . HIS A 1 104 ? 14.955 12.072 -6.232 1.00 63.91 104 HIS A O 1
ATOM 835 N N . LEU A 1 105 ? 13.849 14.023 -6.270 1.00 69.75 105 LEU A N 1
ATOM 836 C CA . LEU A 1 105 ? 12.546 13.437 -5.943 1.00 69.75 105 LEU A CA 1
ATOM 837 C C . LEU A 1 105 ? 11.539 13.727 -7.054 1.00 69.75 105 LEU A C 1
ATOM 839 O O . LEU A 1 105 ? 11.353 14.890 -7.419 1.00 69.75 105 LEU A O 1
ATOM 843 N N . PRO A 1 106 ? 10.844 12.698 -7.569 1.00 67.69 106 PRO A N 1
ATOM 844 C CA . PRO A 1 106 ? 9.814 12.915 -8.568 1.00 67.69 106 PRO A CA 1
ATOM 845 C C . PRO A 1 106 ? 8.724 13.820 -7.990 1.00 67.69 106 PRO A C 1
ATOM 847 O O . PRO A 1 106 ? 8.216 13.569 -6.895 1.00 67.69 106 PRO A O 1
ATOM 850 N N . ILE A 1 107 ? 8.364 14.868 -8.739 1.00 74.69 107 ILE A N 1
ATOM 851 C CA . ILE A 1 107 ? 7.262 15.763 -8.378 1.00 74.69 107 ILE A CA 1
ATOM 852 C C . ILE A 1 107 ? 5.986 14.935 -8.285 1.00 74.69 107 ILE A C 1
ATOM 854 O O . ILE A 1 107 ? 5.527 14.347 -9.270 1.00 74.69 107 ILE A O 1
ATOM 858 N N . VAL A 1 108 ? 5.397 14.913 -7.095 1.00 79.38 108 VAL A N 1
ATOM 859 C CA . VAL A 1 108 ? 4.097 14.290 -6.887 1.00 79.38 108 VAL A CA 1
ATOM 860 C C . VAL A 1 108 ? 3.025 15.274 -7.345 1.00 79.38 108 VAL A C 1
ATOM 862 O O . VAL A 1 108 ? 2.820 16.297 -6.700 1.00 79.38 108 VAL A O 1
ATOM 865 N N . LYS A 1 109 ? 2.350 14.963 -8.460 1.00 86.31 109 LYS A N 1
ATOM 866 C CA . LYS A 1 109 ? 1.270 15.801 -9.012 1.00 86.31 109 LYS A CA 1
ATOM 867 C C . LYS A 1 109 ? 0.114 15.973 -8.018 1.00 86.31 109 LYS A C 1
ATOM 869 O O . LYS A 1 109 ? -0.312 17.095 -7.787 1.00 86.31 109 LYS A O 1
ATOM 874 N N . ASP A 1 110 ? -0.291 14.872 -7.379 1.00 92.69 110 ASP A N 1
ATOM 875 C CA . ASP A 1 110 ? -1.392 14.821 -6.410 1.00 92.69 110 ASP A CA 1
ATOM 876 C C . ASP A 1 110 ? -0.892 14.277 -5.058 1.00 92.69 110 ASP A C 1
ATOM 878 O O . ASP A 1 110 ? -0.978 13.071 -4.790 1.00 92.69 110 ASP A O 1
ATOM 882 N N . PRO A 1 111 ? -0.307 15.129 -4.196 1.00 94.06 111 PRO A N 1
ATOM 883 C CA . PRO A 1 111 ? 0.311 14.684 -2.945 1.00 94.06 111 PRO A CA 1
ATOM 884 C C . PRO A 1 111 ? -0.694 14.116 -1.943 1.00 94.06 111 PRO A C 1
ATOM 886 O O . PRO A 1 111 ? -0.353 13.222 -1.168 1.00 94.06 111 PRO A O 1
ATOM 889 N N . ASP A 1 112 ? -1.934 14.588 -2.014 1.00 95.56 112 ASP A N 1
ATOM 890 C CA . ASP A 1 112 ? -3.053 14.125 -1.206 1.00 95.56 112 ASP A CA 1
ATOM 891 C C . ASP A 1 112 ? -3.382 12.652 -1.509 1.00 95.56 112 ASP A C 1
ATOM 893 O O . ASP A 1 112 ? -3.207 11.775 -0.659 1.00 95.56 112 ASP A O 1
ATOM 897 N N . ARG A 1 113 ? -3.680 12.346 -2.780 1.00 95.31 113 ARG A N 1
ATOM 898 C CA . ARG A 1 113 ? -3.942 10.977 -3.254 1.00 95.31 113 ARG A CA 1
ATOM 899 C C . ARG A 1 113 ? -2.743 10.047 -3.054 1.00 95.31 113 ARG A C 1
ATOM 901 O O . ARG A 1 113 ? -2.908 8.847 -2.836 1.00 95.31 113 ARG A O 1
ATOM 908 N N . GLN A 1 114 ? -1.521 10.572 -3.129 1.00 94.94 114 GLN A N 1
ATOM 909 C CA . GLN A 1 114 ? -0.313 9.789 -2.869 1.00 94.94 114 GLN A CA 1
ATOM 910 C C . GLN A 1 114 ? -0.165 9.429 -1.383 1.00 94.94 114 GLN A C 1
ATOM 912 O O . GLN A 1 114 ? 0.218 8.299 -1.064 1.00 94.94 114 GLN A O 1
ATOM 917 N N . ALA A 1 115 ? -0.461 10.357 -0.468 1.00 96.69 115 ALA A N 1
ATOM 918 C CA . ALA A 1 115 ? -0.461 10.087 0.969 1.00 96.69 115 ALA A CA 1
ATOM 919 C C . ALA A 1 115 ? -1.541 9.061 1.337 1.00 96.69 115 ALA A C 1
ATOM 921 O O . ALA A 1 115 ? -1.249 8.117 2.072 1.00 96.69 115 ALA A O 1
ATOM 922 N N . GLU A 1 116 ? -2.733 9.192 0.760 1.00 97.56 116 GLU A N 1
ATOM 923 C CA . GLU A 1 116 ? -3.838 8.241 0.900 1.00 97.56 116 GLU A CA 1
ATOM 924 C C . GLU A 1 116 ? -3.423 6.822 0.467 1.00 97.56 116 GLU A C 1
ATOM 926 O O . GLU A 1 116 ? -3.420 5.898 1.281 1.00 97.56 116 GLU A O 1
ATOM 931 N N . LYS A 1 117 ? -2.909 6.656 -0.763 1.00 96.00 117 LYS A N 1
ATOM 932 C CA . LYS A 1 117 ? -2.414 5.361 -1.274 1.00 96.00 117 LYS A CA 1
ATOM 933 C C . LYS A 1 117 ? -1.307 4.757 -0.407 1.00 96.00 117 LYS A C 1
ATOM 935 O O . LYS A 1 117 ? -1.260 3.541 -0.217 1.00 96.00 117 LYS A O 1
ATOM 940 N N . ARG A 1 118 ? -0.393 5.579 0.129 1.00 96.19 118 ARG A N 1
ATOM 941 C CA . ARG A 1 118 ? 0.653 5.111 1.063 1.00 96.19 118 ARG A CA 1
ATOM 942 C C . ARG A 1 118 ? 0.036 4.598 2.369 1.00 96.19 118 ARG A C 1
ATOM 944 O O . ARG A 1 118 ? 0.507 3.588 2.894 1.00 96.19 118 ARG A O 1
ATOM 951 N N . ALA A 1 119 ? -1.000 5.267 2.880 1.00 98.12 119 ALA A N 1
ATOM 952 C CA . ALA A 1 119 ? -1.710 4.847 4.085 1.00 98.12 119 ALA A CA 1
ATOM 953 C C . ALA A 1 119 ? -2.424 3.509 3.861 1.00 98.12 119 ALA A C 1
ATOM 955 O O . ALA A 1 119 ? -2.211 2.581 4.646 1.00 98.12 119 ALA A O 1
ATOM 956 N N . GLU A 1 120 ? -3.168 3.383 2.760 1.00 97.81 120 GLU A N 1
ATOM 957 C CA . GLU A 1 120 ? -3.852 2.149 2.353 1.00 97.81 120 GLU A CA 1
ATOM 958 C C . GLU A 1 120 ? -2.870 0.982 2.192 1.00 97.81 120 GLU A C 1
ATOM 960 O O . GLU A 1 120 ? -3.048 -0.081 2.788 1.00 97.81 120 GLU A O 1
ATOM 965 N N . ALA A 1 121 ? -1.768 1.185 1.462 1.00 95.50 121 ALA A N 1
ATOM 966 C CA . ALA A 1 121 ? -0.755 0.150 1.260 1.00 95.50 121 ALA A CA 1
ATOM 967 C C . ALA A 1 121 ? -0.134 -0.330 2.585 1.00 95.50 121 ALA A C 1
ATOM 969 O O . ALA A 1 121 ? 0.107 -1.529 2.756 1.00 95.50 121 ALA A O 1
ATOM 970 N N . MET A 1 122 ? 0.107 0.582 3.535 1.00 96.75 122 MET A N 1
ATOM 971 C CA . MET A 1 122 ? 0.620 0.241 4.866 1.00 96.75 122 MET A CA 1
ATOM 972 C C . MET A 1 122 ? -0.418 -0.476 5.732 1.00 96.75 122 MET A C 1
ATOM 974 O O . MET A 1 122 ? -0.049 -1.395 6.464 1.00 96.75 122 MET A O 1
ATOM 978 N N . GLY A 1 123 ? -1.690 -0.079 5.657 1.00 97.50 123 GLY A N 1
ATOM 979 C CA . GLY A 1 123 ? -2.789 -0.751 6.353 1.00 97.50 123 GLY A CA 1
ATOM 980 C C . GLY A 1 123 ? -2.957 -2.180 5.847 1.00 97.50 123 GLY A C 1
ATOM 981 O O . GLY A 1 123 ? -2.896 -3.131 6.628 1.00 97.50 123 GLY A O 1
ATOM 982 N N . LEU A 1 124 ? -3.036 -2.344 4.523 1.00 97.12 124 LEU A N 1
ATOM 983 C CA . LEU A 1 124 ? -3.168 -3.647 3.874 1.00 97.12 124 LEU A CA 1
ATOM 984 C C . LEU A 1 124 ? -1.964 -4.543 4.157 1.00 97.12 124 LEU A C 1
ATOM 986 O O . LEU A 1 124 ? -2.144 -5.722 4.423 1.00 97.12 124 LEU A O 1
ATOM 990 N N . ARG A 1 125 ? -0.737 -4.003 4.174 1.00 95.06 125 ARG A N 1
ATOM 991 C CA . ARG A 1 125 ? 0.464 -4.778 4.532 1.00 95.06 125 ARG A CA 1
ATOM 992 C C . ARG A 1 125 ? 0.409 -5.335 5.956 1.00 95.06 125 ARG A C 1
ATOM 994 O O . ARG A 1 125 ? 0.954 -6.408 6.194 1.00 95.06 125 ARG A O 1
ATOM 1001 N N . LYS A 1 126 ? -0.199 -4.605 6.895 1.00 96.31 126 LYS A N 1
ATOM 1002 C CA . LYS A 1 126 ? -0.343 -5.048 8.289 1.00 96.31 126 LYS A CA 1
ATOM 1003 C C . LYS A 1 126 ? -1.463 -6.072 8.459 1.00 96.31 126 LYS A C 1
ATOM 1005 O O . LYS A 1 126 ? -1.270 -7.026 9.200 1.00 96.31 126 LYS A O 1
ATOM 1010 N N . GLY A 1 127 ? -2.598 -5.874 7.786 1.00 96.38 127 GLY A N 1
ATOM 1011 C CA . GLY A 1 127 ? -3.740 -6.793 7.862 1.00 96.38 127 GLY A CA 1
ATOM 1012 C C . GLY A 1 127 ? -3.560 -8.072 7.039 1.00 96.38 127 GLY A C 1
ATOM 1013 O O . GLY A 1 127 ? -3.993 -9.143 7.453 1.00 96.38 127 GLY A O 1
ATOM 1014 N N . PHE A 1 128 ? -2.879 -7.974 5.896 1.00 95.56 128 PHE A N 1
ATOM 1015 C CA . PHE A 1 128 ? -2.659 -9.059 4.941 1.00 95.56 128 PHE A CA 1
ATOM 1016 C C . PHE A 1 128 ? -1.172 -9.140 4.602 1.00 95.56 128 PHE A C 1
ATOM 1018 O O . PHE A 1 128 ? -0.664 -8.486 3.686 1.00 95.56 128 PHE A O 1
ATOM 1025 N N . SER A 1 129 ? -0.456 -9.945 5.384 1.00 90.62 129 SER A N 1
ATOM 1026 C CA . SER A 1 129 ? 0.958 -10.199 5.136 1.00 90.62 129 SER A CA 1
ATOM 1027 C C . SER A 1 129 ? 1.116 -10.999 3.844 1.00 90.62 129 SER A C 1
ATOM 1029 O O . SER A 1 129 ? 0.656 -12.135 3.748 1.00 90.62 129 SER A O 1
ATOM 1031 N N . MET A 1 130 ? 1.783 -10.405 2.856 1.00 86.69 130 MET A N 1
ATOM 1032 C CA . MET A 1 130 ? 2.371 -11.159 1.755 1.00 86.69 130 MET A CA 1
ATOM 1033 C C . MET A 1 130 ? 3.811 -11.460 2.160 1.00 86.69 130 MET A C 1
ATOM 1035 O O . MET A 1 130 ? 4.539 -10.502 2.458 1.00 86.69 130 MET A O 1
ATOM 1039 N N . PRO A 1 131 ? 4.227 -12.738 2.217 1.00 79.81 131 PRO A N 1
ATOM 1040 C CA . PRO A 1 131 ? 5.622 -13.059 2.468 1.00 79.81 131 PRO A CA 1
ATOM 1041 C C . PRO A 1 131 ? 6.501 -12.359 1.422 1.00 79.81 131 PRO A C 1
ATOM 1043 O O . PRO A 1 131 ? 6.041 -12.032 0.332 1.00 79.81 131 PRO A O 1
ATOM 1046 N N . VAL A 1 132 ? 7.737 -12.029 1.787 1.00 66.06 132 VAL A N 1
ATOM 1047 C CA . VAL A 1 132 ? 8.728 -11.536 0.821 1.00 66.06 132 VAL A CA 1
ATOM 1048 C C . VAL A 1 132 ? 9.354 -12.779 0.198 1.00 66.06 132 VAL A C 1
ATOM 1050 O O . VAL A 1 132 ? 9.660 -13.710 0.949 1.00 66.06 132 VAL A O 1
ATOM 1053 N N . PRO A 1 133 ? 9.525 -12.860 -1.134 1.00 61.34 133 PRO A N 1
ATOM 1054 C CA . PRO A 1 133 ? 10.239 -13.987 -1.705 1.00 61.34 133 PRO A CA 1
ATOM 1055 C C . PRO A 1 133 ? 11.662 -13.857 -1.176 1.00 61.34 133 PRO A C 1
ATOM 1057 O O . PRO A 1 133 ? 12.279 -12.809 -1.332 1.00 61.34 133 PRO A O 1
ATOM 1060 N N . PHE A 1 134 ? 12.138 -14.873 -0.461 1.00 49.88 134 PHE A N 1
ATOM 1061 C CA . PHE A 1 134 ? 13.401 -14.807 0.277 1.00 49.88 134 PHE A CA 1
ATOM 1062 C C . PHE A 1 134 ? 14.621 -14.535 -0.611 1.00 49.88 134 PHE A C 1
ATOM 1064 O O . PHE A 1 134 ? 15.663 -14.206 -0.070 1.00 49.88 134 PHE A O 1
ATOM 1071 N N . LYS A 1 135 ? 14.476 -14.614 -1.939 1.00 56.12 135 LYS A N 1
ATOM 1072 C CA . LYS A 1 135 ? 15.543 -14.338 -2.891 1.00 56.12 135 LYS A CA 1
ATOM 1073 C C . LYS A 1 135 ? 15.686 -12.843 -3.136 1.00 56.12 135 LYS A C 1
ATOM 1075 O O . LYS A 1 135 ? 14.829 -12.218 -3.768 1.00 56.12 135 LYS A O 1
ATOM 1080 N N . SER A 1 136 ? 16.772 -12.271 -2.629 1.00 54.66 136 SER A N 1
ATOM 1081 C CA . SER A 1 136 ? 17.227 -10.947 -3.054 1.00 54.66 136 SER A CA 1
ATOM 1082 C C . SER A 1 136 ? 17.669 -10.991 -4.526 1.00 54.66 136 SER A C 1
ATOM 1084 O O . SER A 1 136 ? 17.931 -12.056 -5.083 1.00 54.66 136 SER A O 1
ATOM 1086 N N . TRP A 1 137 ? 17.758 -9.830 -5.181 1.00 56.84 137 TRP A N 1
ATOM 1087 C CA . TRP A 1 137 ? 18.307 -9.744 -6.541 1.00 56.84 137 TRP A CA 1
ATOM 1088 C C . TRP A 1 137 ? 19.742 -10.292 -6.624 1.00 56.84 137 TRP A C 1
ATOM 1090 O O . TRP A 1 137 ? 20.106 -10.919 -7.611 1.00 56.84 137 TRP A O 1
ATOM 1100 N N . GLU A 1 138 ? 20.534 -10.109 -5.567 1.00 59.50 138 GLU A N 1
ATOM 1101 C CA . GLU A 1 138 ? 21.905 -10.621 -5.459 1.00 59.50 138 GLU A CA 1
ATOM 1102 C C . GLU A 1 138 ? 21.924 -12.155 -5.422 1.00 59.50 138 GLU A C 1
ATOM 1104 O O . GLU A 1 138 ? 22.664 -12.779 -6.176 1.00 59.50 138 GLU A O 1
ATOM 1109 N N . GLU A 1 139 ? 21.037 -12.774 -4.638 1.00 61.75 139 GLU A N 1
ATOM 1110 C CA . GLU A 1 139 ? 20.874 -14.234 -4.620 1.00 61.75 139 GLU A CA 1
ATOM 1111 C C . GLU A 1 139 ? 20.370 -14.766 -5.972 1.00 61.75 139 GLU A C 1
ATOM 1113 O O . GLU A 1 139 ? 20.726 -15.869 -6.390 1.00 61.75 139 GLU A O 1
ATOM 1118 N N . PHE A 1 140 ? 19.574 -13.969 -6.692 1.00 60.16 140 PHE A N 1
ATOM 1119 C CA . PHE A 1 140 ? 19.126 -14.302 -8.041 1.00 60.16 140 PHE A CA 1
ATOM 1120 C C . PHE A 1 140 ? 20.268 -14.251 -9.070 1.00 60.16 140 PHE A C 1
ATOM 1122 O O . PHE A 1 140 ? 20.360 -15.123 -9.938 1.00 60.16 140 PHE A O 1
ATOM 1129 N N . GLU A 1 141 ? 21.161 -13.261 -8.977 1.00 60.22 141 GLU A N 1
ATOM 1130 C CA . GLU A 1 141 ? 22.365 -13.184 -9.813 1.00 60.22 141 GLU A CA 1
ATOM 1131 C C . GLU A 1 141 ? 23.346 -14.325 -9.510 1.00 60.22 141 GLU A C 1
ATOM 1133 O O . GLU A 1 141 ? 23.885 -14.921 -10.447 1.00 60.22 141 GLU A O 1
ATOM 1138 N N . GLU A 1 142 ? 23.524 -14.687 -8.236 1.00 63.44 142 GLU A N 1
ATOM 1139 C CA . GLU A 1 142 ? 24.353 -15.827 -7.824 1.00 63.44 142 GLU A CA 1
ATOM 1140 C C . GLU A 1 142 ? 23.793 -17.162 -8.341 1.00 63.44 142 GLU A C 1
ATOM 1142 O O . GLU A 1 142 ? 24.531 -17.95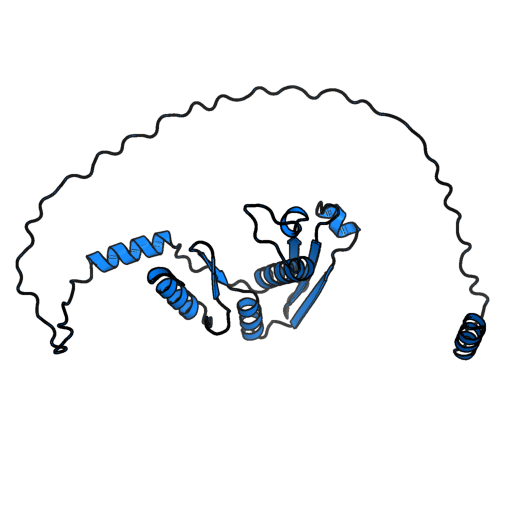2 -8.934 1.00 63.44 142 GLU A O 1
ATOM 1147 N N . GLU A 1 143 ? 22.484 -17.406 -8.219 1.00 59.84 143 GLU A N 1
ATOM 1148 C CA . GLU A 1 143 ? 21.871 -18.647 -8.709 1.00 59.84 143 GLU A CA 1
ATOM 1149 C C . GLU A 1 143 ? 21.890 -18.732 -10.244 1.00 59.84 143 GLU A C 1
ATOM 1151 O O . GLU A 1 143 ? 22.108 -19.805 -10.813 1.00 59.84 143 GLU A O 1
ATOM 1156 N N . LYS A 1 144 ? 21.709 -17.605 -10.943 1.00 57.16 144 LYS A N 1
ATOM 1157 C CA . LYS A 1 144 ? 21.834 -17.558 -12.404 1.00 57.16 144 LYS A CA 1
ATOM 1158 C C . LYS A 1 144 ? 23.271 -17.829 -12.847 1.00 57.16 144 LYS A C 1
ATOM 1160 O O . LYS A 1 144 ? 23.465 -18.582 -13.799 1.00 57.16 144 LYS A O 1
ATOM 1165 N N . ALA A 1 145 ? 24.264 -17.272 -12.153 1.00 57.19 145 ALA A N 1
ATOM 1166 C CA . ALA A 1 145 ? 25.669 -17.586 -12.395 1.00 57.19 145 ALA A CA 1
ATOM 1167 C C . ALA A 1 145 ? 25.957 -19.078 -12.150 1.00 57.19 145 ALA A C 1
ATOM 1169 O O . ALA A 1 145 ? 26.629 -19.707 -12.963 1.00 57.19 145 ALA A O 1
ATOM 1170 N N . GLU A 1 146 ? 25.389 -19.677 -11.100 1.00 58.47 146 GLU A N 1
ATOM 1171 C CA . GLU A 1 146 ? 25.525 -21.114 -10.845 1.00 58.47 146 GLU A CA 1
ATOM 1172 C C . GLU A 1 146 ? 24.837 -22.001 -11.892 1.00 58.47 146 GLU A C 1
ATOM 1174 O O . GLU A 1 146 ? 25.386 -23.045 -12.248 1.00 58.47 146 GLU A O 1
ATOM 1179 N N . ARG A 1 147 ? 23.655 -21.621 -12.396 1.00 54.91 147 ARG A N 1
ATOM 1180 C CA . ARG A 1 147 ? 22.955 -22.380 -13.449 1.00 54.91 147 ARG A CA 1
ATOM 1181 C C . ARG A 1 147 ? 23.677 -22.300 -14.789 1.00 54.91 147 ARG A C 1
ATOM 1183 O O . ARG A 1 147 ? 23.821 -23.324 -15.437 1.00 54.91 147 ARG A O 1
ATOM 1190 N N . VAL A 1 148 ? 24.241 -21.144 -15.147 1.00 53.72 148 VAL A N 1
ATOM 1191 C CA . VAL A 1 148 ? 25.096 -20.999 -16.346 1.00 53.72 148 VAL A CA 1
ATOM 1192 C C . VAL A 1 148 ? 26.353 -21.879 -16.268 1.00 53.72 148 VAL A C 1
ATOM 1194 O O . VAL A 1 148 ? 26.888 -22.279 -17.295 1.00 53.72 148 VAL A O 1
ATOM 1197 N N . ILE A 1 149 ? 26.824 -22.213 -15.063 1.00 51.81 149 ILE A N 1
ATOM 1198 C CA . ILE A 1 149 ? 27.960 -23.129 -14.864 1.00 51.81 149 ILE A CA 1
ATOM 1199 C C . ILE A 1 149 ? 27.528 -24.608 -14.929 1.00 51.81 149 ILE A C 1
ATOM 1201 O O . ILE A 1 149 ? 28.361 -25.468 -15.211 1.00 51.81 149 ILE A O 1
ATOM 1205 N N . LYS A 1 150 ? 26.254 -24.920 -14.654 1.00 51.66 150 LYS A N 1
ATOM 1206 C CA . LYS A 1 150 ? 25.725 -26.297 -14.581 1.00 51.66 150 LYS A CA 1
ATOM 1207 C C . LYS A 1 150 ? 24.996 -26.748 -15.849 1.00 51.66 150 LYS A C 1
ATOM 1209 O O . LYS A 1 150 ? 24.980 -27.947 -16.112 1.00 51.66 150 LYS A O 1
ATOM 1214 N N . ASP A 1 151 ? 24.438 -25.826 -16.625 1.00 46.31 151 ASP A N 1
ATOM 1215 C CA . ASP A 1 151 ? 23.871 -26.124 -17.937 1.00 46.31 151 ASP A CA 1
ATOM 1216 C C . ASP A 1 151 ? 25.006 -26.138 -18.971 1.00 46.31 151 ASP A C 1
ATOM 1218 O O . ASP A 1 151 ? 25.497 -25.096 -19.409 1.00 46.31 151 ASP A O 1
ATOM 1222 N N . GLU A 1 152 ? 25.448 -27.340 -19.350 1.00 52.28 152 GLU A N 1
ATOM 1223 C CA . GLU A 1 152 ? 26.182 -27.542 -20.598 1.00 52.28 152 GLU A CA 1
ATOM 1224 C C . GLU A 1 152 ? 25.354 -26.919 -21.730 1.00 52.28 152 GLU A C 1
ATOM 1226 O O . GLU A 1 152 ? 24.204 -27.295 -21.958 1.00 52.28 152 GLU A O 1
ATOM 1231 N N . VAL A 1 153 ? 25.923 -25.911 -22.392 1.00 44.91 153 VAL A N 1
ATOM 1232 C CA . VAL A 1 153 ? 25.297 -25.194 -23.503 1.00 44.91 153 VAL A CA 1
ATOM 1233 C C . VAL A 1 153 ? 24.935 -26.206 -24.588 1.00 44.91 153 VAL A C 1
ATOM 1235 O O . VAL A 1 153 ? 25.807 -26.702 -25.299 1.00 44.91 153 VAL A O 1
ATOM 1238 N N . ILE A 1 154 ? 23.649 -26.528 -24.709 1.00 49.84 154 ILE A N 1
ATOM 1239 C CA . ILE A 1 154 ? 23.130 -27.234 -25.875 1.00 49.84 154 ILE A CA 1
ATOM 1240 C C . ILE A 1 154 ? 23.016 -26.182 -26.980 1.00 49.84 154 ILE A C 1
ATOM 1242 O O . ILE A 1 154 ? 22.082 -25.378 -26.984 1.00 49.84 154 ILE A O 1
ATOM 1246 N N . ASP A 1 155 ? 23.992 -26.159 -27.887 1.00 47.62 155 ASP A N 1
ATOM 1247 C CA . ASP A 1 155 ? 23.911 -25.376 -29.118 1.00 47.62 155 ASP A CA 1
ATOM 1248 C C . ASP A 1 155 ? 22.835 -25.998 -30.021 1.00 47.62 155 ASP A C 1
ATOM 1250 O O . ASP A 1 155 ? 22.962 -27.125 -30.507 1.00 47.62 155 ASP A O 1
ATOM 1254 N N . VAL A 1 156 ? 21.741 -25.263 -30.217 1.00 48.00 156 VAL A N 1
ATOM 1255 C CA . VAL A 1 156 ? 20.680 -25.617 -31.166 1.00 48.00 156 VAL A CA 1
ATOM 1256 C C . VAL A 1 156 ? 20.821 -24.699 -32.371 1.00 48.00 156 VAL A C 1
ATOM 1258 O O . VAL A 1 156 ? 20.760 -23.476 -32.229 1.00 48.00 156 VAL A O 1
ATOM 1261 N N . ASP A 1 157 ? 21.014 -25.284 -33.554 1.00 48.75 157 ASP A N 1
ATOM 1262 C CA . ASP A 1 157 ? 21.153 -24.531 -34.800 1.00 48.75 157 ASP A CA 1
ATOM 1263 C C . ASP A 1 157 ? 19.828 -23.807 -35.124 1.00 48.75 157 ASP A C 1
ATOM 1265 O O . ASP A 1 157 ? 18.789 -24.461 -35.295 1.00 48.75 157 ASP A O 1
ATOM 1269 N N . PRO A 1 158 ? 19.820 -22.461 -35.205 1.00 47.38 158 PRO A N 1
ATOM 1270 C CA . PRO A 1 158 ? 18.596 -21.679 -35.353 1.00 47.38 158 PRO A CA 1
ATOM 1271 C C . PRO A 1 158 ? 17.882 -21.870 -36.702 1.00 47.38 158 PRO A C 1
ATOM 1273 O O . PRO A 1 158 ? 16.766 -21.374 -36.856 1.00 47.38 158 PRO A O 1
ATOM 1276 N N . LEU A 1 159 ? 18.489 -22.558 -37.679 1.00 52.25 159 LEU A N 1
ATOM 1277 C CA . LEU A 1 159 ? 17.893 -22.790 -39.002 1.00 52.25 159 LEU A CA 1
ATOM 1278 C C . LEU A 1 159 ? 17.246 -24.170 -39.171 1.00 52.25 159 LEU A C 1
ATOM 1280 O O . LEU A 1 159 ? 16.324 -24.299 -39.977 1.00 52.25 159 LEU A O 1
ATOM 1284 N N . THR A 1 160 ? 17.694 -25.190 -38.439 1.00 64.12 160 THR A N 1
ATOM 1285 C CA . THR A 1 160 ? 17.248 -26.583 -38.637 1.00 64.12 160 THR A CA 1
ATOM 1286 C C . THR A 1 160 ? 16.553 -27.182 -37.419 1.00 64.12 160 THR A C 1
ATOM 1288 O O . THR A 1 160 ? 15.806 -28.146 -37.570 1.00 64.12 160 THR A O 1
ATOM 1291 N N . GLY A 1 161 ? 16.745 -26.610 -36.223 1.00 51.72 161 GLY A N 1
ATOM 1292 C CA . GLY A 1 161 ? 16.160 -27.132 -34.984 1.00 51.72 161 GLY A CA 1
ATOM 1293 C C . GLY A 1 161 ? 16.734 -28.483 -34.541 1.00 51.72 161 GLY A C 1
ATOM 1294 O O . GLY A 1 161 ? 16.182 -29.110 -33.638 1.00 51.72 161 GLY A O 1
ATOM 1295 N N . GLU A 1 162 ? 17.825 -28.940 -35.159 1.00 56.94 162 GLU A N 1
ATOM 1296 C CA . GLU A 1 162 ? 18.530 -30.149 -34.744 1.00 56.94 162 GLU A CA 1
ATOM 1297 C C . GLU A 1 162 ? 19.470 -29.843 -33.570 1.00 56.94 162 GLU A C 1
ATOM 1299 O O . GLU A 1 162 ? 20.193 -28.844 -33.554 1.00 56.94 162 GLU A O 1
ATOM 1304 N N . VAL A 1 163 ? 19.436 -30.716 -32.561 1.00 49.84 163 VAL A N 1
ATOM 1305 C CA . VAL A 1 163 ? 20.322 -30.667 -31.394 1.00 49.84 163 VAL A CA 1
ATOM 1306 C C . VAL A 1 163 ? 21.707 -31.134 -31.831 1.00 49.84 163 VAL A C 1
ATOM 1308 O O . VAL A 1 163 ? 21.878 -32.299 -32.195 1.00 49.84 163 VAL A O 1
ATOM 1311 N N . ILE A 1 164 ? 22.698 -30.242 -31.799 1.00 57.16 164 ILE A N 1
ATOM 1312 C CA . ILE A 1 164 ? 24.084 -30.607 -32.092 1.00 57.16 164 ILE A CA 1
ATOM 1313 C C . ILE A 1 164 ? 24.673 -31.222 -30.819 1.00 57.16 164 ILE A C 1
ATOM 1315 O O . ILE A 1 164 ? 24.901 -30.528 -29.831 1.00 57.16 164 ILE A O 1
ATOM 1319 N N . GLU A 1 165 ? 24.926 -32.534 -30.825 1.00 51.78 165 GLU A N 1
ATOM 1320 C CA . GLU A 1 165 ? 25.710 -33.161 -29.759 1.00 51.78 165 GLU A CA 1
ATOM 1321 C C . GLU A 1 165 ? 27.105 -32.514 -29.711 1.00 51.78 165 GLU A C 1
ATOM 1323 O O . GLU A 1 165 ? 27.808 -32.490 -30.733 1.00 51.78 165 GLU A O 1
ATOM 1328 N N . PRO A 1 166 ? 27.551 -31.994 -28.553 1.00 50.72 166 PRO A N 1
ATOM 1329 C CA . PRO A 1 166 ? 28.863 -31.384 -28.458 1.00 50.72 166 PRO A CA 1
ATOM 1330 C C . PRO A 1 166 ? 29.931 -32.461 -28.672 1.00 50.72 166 PRO A C 1
ATOM 1332 O O . PRO A 1 166 ? 30.142 -33.348 -27.842 1.00 50.72 166 PRO A O 1
ATOM 1335 N N . LYS A 1 167 ? 30.655 -32.373 -29.795 1.00 46.56 167 LYS A N 1
ATOM 1336 C CA . LYS A 1 167 ? 31.923 -33.089 -29.969 1.00 46.56 167 LYS A CA 1
ATOM 1337 C C . LYS A 1 167 ? 32.874 -32.599 -28.886 1.00 46.56 167 LYS A C 1
ATOM 1339 O O . LYS A 1 167 ? 33.389 -31.488 -28.957 1.00 46.56 167 LYS A O 1
ATOM 1344 N N . GLY A 1 168 ? 33.077 -33.440 -27.878 1.00 51.47 168 GLY A N 1
ATOM 1345 C CA . GLY A 1 168 ? 33.938 -33.155 -26.744 1.00 51.47 168 GLY A CA 1
ATOM 1346 C C . GLY A 1 168 ? 35.371 -32.838 -27.164 1.00 51.47 168 GLY A C 1
ATOM 1347 O O . GLY A 1 168 ? 36.190 -33.738 -27.334 1.00 51.47 168 GLY A O 1
ATOM 1348 N N . GLU A 1 169 ? 35.700 -31.553 -27.220 1.00 47.06 169 GLU A N 1
ATOM 1349 C CA . GLU A 1 169 ? 37.053 -31.074 -26.977 1.00 47.06 169 GLU A CA 1
ATOM 1350 C C . GLU A 1 169 ? 37.095 -30.488 -25.571 1.00 47.06 169 GLU A C 1
ATOM 1352 O O . GLU A 1 169 ? 36.537 -29.434 -25.278 1.00 47.06 169 GLU A O 1
ATOM 1357 N N . LYS A 1 170 ? 37.748 -31.228 -24.671 1.00 49.09 170 LYS A N 1
ATOM 1358 C CA . LYS A 1 170 ? 38.010 -30.801 -23.297 1.00 49.09 170 LYS A CA 1
ATOM 1359 C C . LYS A 1 170 ? 38.699 -29.429 -23.316 1.00 49.09 170 LYS A C 1
ATOM 1361 O O . LYS A 1 170 ? 39.839 -29.356 -23.785 1.00 49.09 170 LYS A O 1
ATOM 1366 N N . PRO A 1 171 ? 38.107 -28.370 -22.741 1.00 47.50 171 PRO A N 1
ATOM 1367 C CA . PRO A 1 171 ? 38.845 -27.145 -22.506 1.00 47.50 171 PRO A CA 1
ATOM 1368 C C . PRO A 1 171 ? 39.948 -27.426 -21.481 1.00 47.50 171 PRO A C 1
ATOM 1370 O O . PRO A 1 171 ? 39.722 -27.916 -20.371 1.00 47.50 171 PRO A O 1
ATOM 1373 N N . LYS A 1 172 ? 41.185 -27.149 -21.890 1.00 47.00 172 LYS A N 1
ATOM 1374 C CA . LYS A 1 172 ? 42.384 -27.224 -21.058 1.00 47.00 172 LYS A CA 1
ATOM 1375 C C . LYS A 1 172 ? 42.224 -26.202 -19.927 1.00 47.00 172 LYS A C 1
ATOM 1377 O O . LYS A 1 172 ? 42.288 -25.001 -20.161 1.00 47.00 172 LYS A O 1
ATOM 1382 N N . ALA A 1 173 ? 41.980 -26.686 -18.712 1.00 45.38 173 ALA A N 1
ATOM 1383 C CA . ALA A 1 173 ? 41.842 -25.861 -17.519 1.00 45.38 173 ALA A CA 1
ATOM 1384 C C . ALA A 1 173 ? 43.162 -25.135 -17.199 1.00 45.38 173 ALA A C 1
ATOM 1386 O O . ALA A 1 173 ? 44.037 -25.670 -16.515 1.00 45.38 173 ALA A O 1
ATOM 1387 N N . GLU A 1 174 ? 43.310 -23.905 -17.684 1.00 46.16 174 GLU A N 1
ATOM 1388 C CA . GLU A 1 174 ? 44.350 -22.988 -17.232 1.00 46.16 174 GLU A CA 1
ATOM 1389 C C . GLU A 1 174 ? 43.883 -22.348 -15.915 1.00 46.16 174 GLU A C 1
ATOM 1391 O O . GLU A 1 174 ? 43.118 -21.385 -15.881 1.00 46.16 174 GLU A O 1
ATOM 1396 N N . LYS A 1 175 ? 44.307 -22.940 -14.791 1.00 45.53 175 LYS A N 1
ATOM 1397 C CA . LYS A 1 175 ? 44.122 -22.375 -13.448 1.00 45.53 175 LYS A CA 1
ATOM 1398 C C . LYS A 1 175 ? 44.859 -21.033 -13.345 1.00 45.53 175 LYS A C 1
ATOM 1400 O O . LYS A 1 175 ? 46.021 -21.000 -12.945 1.00 45.53 175 LYS A O 1
ATOM 1405 N N . LYS A 1 176 ? 44.184 -19.915 -13.626 1.00 49.84 176 LYS A N 1
ATOM 1406 C CA . LYS A 1 176 ? 44.598 -18.607 -13.097 1.00 49.84 176 LYS A CA 1
ATOM 1407 C C . LYS A 1 176 ? 44.121 -18.491 -11.653 1.00 49.84 176 LYS A C 1
ATOM 1409 O O . LYS A 1 176 ? 42.930 -18.542 -11.365 1.00 49.84 176 LYS A O 1
ATOM 1414 N N . ALA A 1 177 ? 45.090 -18.397 -10.747 1.00 57.16 177 ALA A N 1
ATOM 1415 C CA . ALA A 1 177 ? 44.872 -18.214 -9.321 1.00 57.16 177 ALA A CA 1
ATOM 1416 C C . ALA A 1 177 ? 44.033 -16.950 -9.037 1.00 57.16 177 ALA A C 1
ATOM 1418 O O . ALA A 1 177 ? 44.228 -15.933 -9.709 1.00 57.16 177 ALA A O 1
ATOM 1419 N N . PRO A 1 178 ? 43.142 -16.975 -8.031 1.00 58.25 178 PRO A N 1
ATOM 1420 C CA . PRO A 1 178 ? 42.407 -15.787 -7.621 1.00 58.25 178 PRO A CA 1
ATOM 1421 C C . PRO A 1 178 ? 43.372 -14.735 -7.040 1.00 58.25 178 PRO A C 1
ATOM 1423 O O . PRO A 1 178 ? 44.265 -15.089 -6.259 1.00 58.25 178 PRO A O 1
ATOM 1426 N N . PRO A 1 179 ? 43.216 -13.442 -7.379 1.00 56.97 179 PRO A N 1
ATOM 1427 C CA . PRO A 1 179 ? 43.981 -12.379 -6.744 1.00 56.97 179 PRO A CA 1
ATOM 1428 C C . PRO A 1 179 ? 43.680 -12.341 -5.239 1.00 56.97 179 PRO A C 1
ATOM 1430 O O . PRO A 1 179 ? 42.527 -12.327 -4.805 1.00 56.97 179 PRO A O 1
ATOM 1433 N N . LYS A 1 180 ? 44.750 -12.343 -4.433 1.00 57.94 180 LYS A N 1
ATOM 1434 C CA . LYS A 1 180 ? 44.700 -12.173 -2.976 1.00 57.94 180 LYS A CA 1
ATOM 1435 C C . LYS A 1 180 ? 43.909 -10.909 -2.623 1.00 57.94 180 LYS A C 1
ATOM 1437 O O . LYS A 1 180 ? 44.259 -9.818 -3.065 1.00 57.94 180 LYS A O 1
ATOM 1442 N N . LYS A 1 181 ? 42.894 -11.072 -1.766 1.00 46.78 181 LYS A N 1
ATOM 1443 C CA . LYS A 1 181 ? 42.189 -9.995 -1.056 1.00 46.78 181 LYS A CA 1
ATOM 1444 C C . LYS A 1 181 ? 43.196 -9.021 -0.431 1.00 46.78 181 LYS A C 1
ATOM 1446 O O . LYS A 1 181 ? 43.946 -9.408 0.464 1.00 46.78 181 LYS A O 1
ATOM 1451 N N . ALA A 1 182 ? 43.178 -7.765 -0.871 1.00 52.53 182 ALA A N 1
ATOM 1452 C CA . ALA A 1 182 ? 43.744 -6.660 -0.110 1.00 52.53 182 ALA A CA 1
ATOM 1453 C C . ALA A 1 182 ? 42.774 -6.319 1.030 1.00 52.53 182 ALA A C 1
ATOM 1455 O O . ALA A 1 182 ? 41.577 -6.136 0.810 1.00 52.53 182 ALA A O 1
ATOM 1456 N N . ALA A 1 183 ? 43.291 -6.307 2.256 1.00 59.62 183 ALA A N 1
ATOM 1457 C CA . ALA A 1 183 ? 42.549 -5.938 3.451 1.00 59.62 183 ALA A CA 1
ATOM 1458 C C . ALA A 1 183 ? 42.059 -4.477 3.368 1.00 59.62 183 ALA A C 1
ATOM 1460 O O . ALA A 1 183 ? 42.794 -3.628 2.859 1.00 59.62 183 ALA A O 1
ATOM 1461 N N . PRO A 1 184 ? 40.862 -4.151 3.889 1.00 61.78 184 PRO A N 1
ATOM 1462 C CA . PRO A 1 184 ? 40.444 -2.763 4.015 1.00 61.78 184 PRO A CA 1
ATOM 1463 C C . PRO A 1 184 ? 41.337 -2.033 5.037 1.00 61.78 184 PRO A C 1
ATOM 1465 O O . PRO A 1 184 ? 41.636 -2.591 6.101 1.00 61.78 184 PRO A O 1
ATOM 1468 N N . PRO A 1 185 ? 41.773 -0.792 4.755 1.00 55.62 185 PRO A N 1
ATOM 1469 C CA . PRO A 1 185 ? 42.479 0.022 5.731 1.00 55.62 185 PRO A CA 1
ATOM 1470 C C . PRO A 1 185 ? 41.558 0.341 6.916 1.00 55.62 185 PRO A C 1
ATOM 1472 O O . PRO A 1 185 ? 40.412 0.756 6.746 1.00 55.62 185 PRO A O 1
ATOM 1475 N N . LYS A 1 186 ? 42.085 0.142 8.130 1.00 50.41 186 LYS A N 1
ATOM 1476 C CA . LYS A 1 186 ? 41.493 0.602 9.391 1.00 50.41 186 LYS A CA 1
ATOM 1477 C C . LYS A 1 186 ? 41.272 2.115 9.314 1.00 50.41 186 LYS A C 1
ATOM 1479 O O . LYS A 1 186 ? 42.230 2.876 9.406 1.00 50.41 186 LYS A O 1
ATOM 1484 N N . ALA A 1 187 ? 40.022 2.541 9.169 1.00 49.66 187 ALA A N 1
ATOM 1485 C CA . ALA A 1 187 ? 39.640 3.920 9.422 1.00 49.66 187 ALA A CA 1
ATOM 1486 C C . ALA A 1 187 ? 39.526 4.118 10.941 1.00 49.66 187 ALA A C 1
ATOM 1488 O O . ALA A 1 187 ? 38.640 3.560 11.590 1.00 49.66 187 ALA A O 1
ATOM 1489 N N . GLU A 1 188 ? 40.466 4.879 11.500 1.00 50.25 188 GLU A N 1
ATOM 1490 C CA . GLU A 1 188 ? 40.382 5.456 12.840 1.00 50.25 188 GLU A CA 1
ATOM 1491 C C . GLU A 1 188 ? 39.092 6.270 12.974 1.00 50.25 188 GLU A C 1
ATOM 1493 O O . GLU A 1 188 ? 38.929 7.336 12.377 1.00 50.25 188 GLU A O 1
ATOM 1498 N N . VAL A 1 189 ? 38.175 5.774 13.800 1.00 49.41 189 VAL A N 1
ATOM 1499 C CA . VAL A 1 189 ? 37.040 6.544 14.300 1.00 49.41 189 VAL A CA 1
ATOM 1500 C C . VAL A 1 189 ? 37.585 7.538 15.325 1.00 49.41 189 VAL A C 1
ATOM 1502 O O . VAL A 1 189 ? 37.727 7.222 16.505 1.00 49.41 189 VAL A O 1
ATOM 1505 N N . LYS A 1 190 ? 37.914 8.752 14.872 1.00 52.31 190 LYS A N 1
ATOM 1506 C CA . LYS A 1 190 ? 38.052 9.907 15.765 1.00 52.31 190 LYS A CA 1
ATOM 1507 C C . LYS A 1 190 ? 36.667 10.264 16.296 1.00 52.31 190 LYS A C 1
ATOM 1509 O O . LYS A 1 190 ? 35.817 10.744 15.552 1.00 52.31 190 LYS A O 1
ATOM 1514 N N . GLN A 1 191 ? 36.462 10.010 17.585 1.00 51.78 191 GLN A N 1
ATOM 1515 C CA . GLN A 1 191 ? 35.360 10.554 18.370 1.00 51.78 191 GLN A CA 1
ATOM 1516 C C . GLN A 1 191 ? 35.437 12.091 18.357 1.00 51.78 191 GLN A C 1
ATOM 1518 O O . GLN A 1 191 ? 36.473 12.632 18.747 1.00 51.78 191 GLN A O 1
ATOM 1523 N N . PRO A 1 192 ? 34.388 12.820 17.944 1.00 53.47 192 PRO A N 1
ATOM 1524 C CA . PRO A 1 192 ? 34.245 14.215 18.322 1.00 53.47 192 PRO A CA 1
ATOM 1525 C C . PRO A 1 192 ? 33.687 14.309 19.746 1.00 53.47 192 PRO A C 1
ATOM 1527 O O . PRO A 1 192 ? 32.658 13.722 20.081 1.00 53.47 192 PRO A O 1
ATOM 1530 N N . GLU A 1 193 ? 34.430 15.047 20.565 1.00 49.66 193 GLU A N 1
ATOM 1531 C CA . GLU A 1 193 ? 34.173 15.365 21.963 1.00 49.66 193 GLU A CA 1
ATOM 1532 C C . GLU A 1 193 ? 32.773 15.936 22.205 1.00 49.66 193 GLU A C 1
ATOM 1534 O O . GLU A 1 193 ? 32.268 16.797 21.478 1.00 49.66 193 GLU A O 1
ATOM 1539 N N . ALA A 1 194 ? 32.183 15.478 23.306 1.00 48.22 194 ALA A N 1
ATOM 1540 C CA . ALA A 1 194 ? 30.993 16.040 23.910 1.00 48.22 194 ALA A CA 1
ATOM 1541 C C . ALA A 1 194 ? 31.237 17.504 24.314 1.00 48.22 194 ALA A C 1
ATOM 1543 O O . ALA A 1 194 ? 31.994 17.786 25.243 1.00 48.22 194 ALA A O 1
ATOM 1544 N N . LYS A 1 195 ? 30.547 18.440 23.653 1.00 51.34 195 LYS A N 1
ATOM 1545 C CA . LYS A 1 195 ? 30.334 19.786 24.194 1.00 51.34 195 LYS A CA 1
ATOM 1546 C C . LYS A 1 195 ? 29.054 19.800 25.023 1.00 51.34 195 LYS A C 1
ATOM 1548 O O . LYS A 1 195 ? 27.985 19.425 24.552 1.00 51.34 195 LYS A O 1
ATOM 1553 N N . ALA A 1 196 ? 29.234 20.216 26.271 1.00 58.62 196 ALA A N 1
ATOM 1554 C CA . ALA A 1 196 ? 28.235 20.378 27.313 1.00 58.62 196 ALA A CA 1
ATOM 1555 C C . ALA A 1 196 ? 27.040 21.267 26.894 1.00 58.62 196 ALA A C 1
ATOM 1557 O O . ALA A 1 196 ? 27.188 22.127 26.020 1.00 58.62 196 ALA A O 1
ATOM 1558 N N . PRO A 1 197 ? 25.868 21.081 27.530 1.00 48.56 197 PRO A N 1
ATOM 1559 C CA . PRO A 1 197 ? 24.659 21.846 27.245 1.00 48.56 197 PRO A CA 1
ATOM 1560 C C . PRO A 1 197 ? 24.794 23.302 27.706 1.00 48.56 197 PRO A C 1
ATOM 1562 O O . PRO A 1 197 ? 25.050 23.578 28.877 1.00 48.56 197 PRO A O 1
ATOM 1565 N N . ALA A 1 198 ? 24.589 24.231 26.773 1.00 53.97 198 ALA A N 1
ATOM 1566 C CA . ALA A 1 198 ? 24.427 25.645 27.071 1.00 53.97 198 ALA A CA 1
ATOM 1567 C C . ALA A 1 198 ? 23.015 25.897 27.623 1.00 53.97 198 ALA A C 1
ATOM 1569 O O . ALA A 1 198 ? 22.019 25.813 26.910 1.00 53.97 198 ALA A O 1
ATOM 1570 N N . GLU A 1 199 ? 22.996 26.109 28.932 1.00 56.53 199 GLU A N 1
ATOM 1571 C CA . GLU A 1 199 ? 22.221 27.077 29.705 1.00 56.53 199 GLU A CA 1
ATOM 1572 C C . GLU A 1 199 ? 20.984 27.732 29.057 1.00 56.53 199 GLU A C 1
ATOM 1574 O O . GLU A 1 199 ? 21.032 28.482 28.082 1.00 56.53 199 GLU A O 1
ATOM 1579 N N . VAL A 1 200 ? 19.876 27.451 29.738 1.00 51.22 200 VAL A N 1
ATOM 1580 C CA . VAL A 1 200 ? 18.540 28.037 29.693 1.00 51.22 200 VAL A CA 1
ATOM 1581 C C . VAL A 1 200 ? 18.566 29.570 29.651 1.00 51.22 200 VAL A C 1
ATOM 1583 O O . VAL A 1 200 ? 19.150 30.216 30.516 1.00 51.22 200 VAL A O 1
ATOM 1586 N N . LYS A 1 201 ? 17.810 30.152 28.713 1.00 51.81 201 LYS A N 1
ATOM 1587 C CA . LYS A 1 201 ? 17.170 31.460 28.900 1.00 51.81 201 LYS A CA 1
ATOM 1588 C C . LYS A 1 201 ? 15.704 31.367 28.500 1.00 51.81 201 LYS A C 1
ATOM 1590 O O . LYS A 1 201 ? 15.376 31.305 27.317 1.00 51.81 201 LYS A O 1
ATOM 1595 N N . GLU A 1 202 ? 14.850 31.352 29.519 1.00 55.06 202 GLU A N 1
ATOM 1596 C CA . GLU A 1 202 ? 13.466 31.809 29.429 1.00 55.06 202 GLU A CA 1
ATOM 1597 C C . GLU A 1 202 ? 13.424 33.229 28.858 1.00 55.06 202 GLU A C 1
ATOM 1599 O O . GLU A 1 202 ? 14.241 34.083 29.220 1.00 55.06 202 GLU A O 1
ATOM 1604 N N . PRO A 1 203 ? 12.432 33.500 28.008 1.00 61.00 203 PRO A N 1
ATOM 1605 C CA . PRO A 1 203 ? 11.715 34.751 28.142 1.00 61.00 203 PRO A CA 1
ATOM 1606 C C . PRO A 1 203 ? 10.261 34.488 28.539 1.00 61.00 203 PRO A C 1
ATOM 1608 O O . PRO A 1 203 ? 9.459 33.962 27.765 1.00 61.00 203 PRO A O 1
ATOM 1611 N N . GLU A 1 204 ? 9.932 34.922 29.755 1.00 52.41 204 GLU A N 1
ATOM 1612 C CA . GLU A 1 204 ? 8.591 35.359 30.122 1.00 52.41 204 GLU A CA 1
ATOM 1613 C C . GLU A 1 204 ? 8.095 36.397 29.103 1.00 52.41 204 GLU A C 1
ATOM 1615 O O . GLU A 1 204 ? 8.741 37.426 28.900 1.00 52.41 204 GLU A O 1
ATOM 1620 N N . ALA A 1 205 ? 6.923 36.173 28.507 1.00 49.75 205 ALA A N 1
ATOM 1621 C CA . ALA A 1 205 ? 6.070 37.258 28.027 1.00 49.75 205 ALA A CA 1
ATOM 1622 C C . ALA A 1 205 ? 4.626 36.781 27.825 1.00 49.75 205 ALA A C 1
ATOM 1624 O O . ALA A 1 205 ? 4.271 36.162 26.825 1.00 49.75 205 ALA A O 1
ATOM 1625 N N . LYS A 1 206 ? 3.816 37.118 28.831 1.00 50.47 206 LYS A N 1
ATOM 1626 C CA . LYS A 1 206 ? 2.390 37.462 28.797 1.00 50.47 206 LYS A CA 1
ATOM 1627 C C . LYS A 1 206 ? 1.766 37.635 27.404 1.00 50.47 206 LYS A C 1
ATOM 1629 O O . LYS A 1 206 ? 2.140 38.545 26.669 1.00 50.47 206 LYS A O 1
ATOM 1634 N N . ALA A 1 207 ? 0.680 36.903 27.167 1.00 49.25 207 ALA A N 1
ATOM 1635 C CA . ALA A 1 207 ? -0.501 37.425 26.484 1.00 49.25 207 ALA A CA 1
ATOM 1636 C C . ALA A 1 207 ? -1.735 36.641 26.959 1.00 49.25 207 ALA A C 1
ATOM 1638 O O . ALA A 1 207 ? -2.036 35.558 26.462 1.00 49.25 207 ALA A O 1
ATOM 1639 N N . GLU A 1 208 ? -2.425 37.195 27.957 1.00 47.81 208 GLU A N 1
ATOM 1640 C CA . GLU A 1 208 ? -3.834 36.907 28.219 1.00 47.81 208 GLU A CA 1
ATOM 1641 C C . GLU A 1 208 ? -4.628 37.324 26.975 1.00 47.81 208 GLU A C 1
ATOM 1643 O O . GLU A 1 208 ? -4.756 38.510 26.674 1.00 47.81 208 GLU A O 1
ATOM 1648 N N . ALA A 1 209 ? -5.120 36.343 26.222 1.00 48.25 209 ALA A N 1
ATOM 1649 C CA . ALA A 1 209 ? -6.183 36.551 25.254 1.00 48.25 209 ALA A CA 1
ATOM 1650 C C . ALA A 1 209 ? -7.487 36.120 25.924 1.00 48.25 209 ALA A C 1
ATOM 1652 O O . ALA A 1 209 ? -7.775 34.934 26.075 1.00 48.25 209 ALA A O 1
ATOM 1653 N N . GLU A 1 210 ? -8.223 37.130 26.368 1.00 48.09 210 GLU A N 1
ATOM 1654 C CA . GLU A 1 210 ? -9.591 37.088 26.862 1.00 48.09 210 GLU A CA 1
ATOM 1655 C C . GLU A 1 210 ? -10.488 36.398 25.815 1.00 48.09 210 GLU A C 1
ATOM 1657 O O . GLU A 1 210 ? -10.892 36.984 24.807 1.00 48.09 210 GLU A O 1
ATOM 1662 N N . ALA A 1 211 ? -10.744 35.104 26.010 1.00 49.78 211 ALA A N 1
ATOM 1663 C CA . ALA A 1 211 ? -11.726 34.370 25.233 1.00 49.78 211 ALA A CA 1
ATOM 1664 C C . ALA A 1 211 ? -13.112 34.846 25.678 1.00 49.78 211 ALA A C 1
ATOM 1666 O O . ALA A 1 211 ? -13.549 34.555 26.789 1.00 49.78 211 ALA A O 1
ATOM 1667 N N . LYS A 1 212 ? -13.790 35.600 24.807 1.00 58.12 212 LYS A N 1
ATOM 1668 C CA . LYS A 1 212 ? -15.227 35.847 24.926 1.00 58.12 212 LYS A CA 1
ATOM 1669 C C . LYS A 1 212 ? -15.939 34.499 24.952 1.00 58.12 212 LYS A C 1
ATOM 1671 O O . LYS A 1 212 ? -16.017 33.813 23.938 1.00 58.12 212 LYS A O 1
ATOM 1676 N 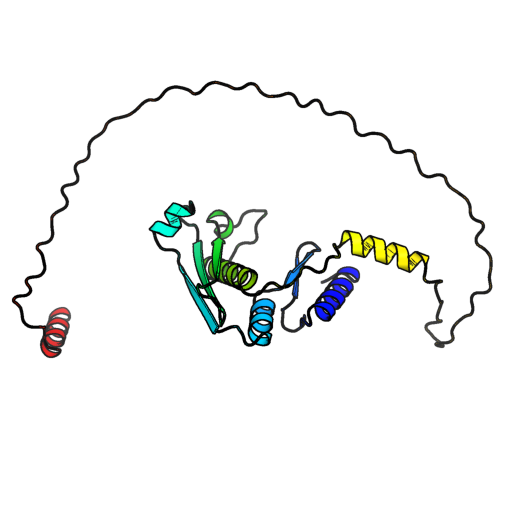N . GLU A 1 213 ? -16.416 34.143 26.132 1.00 53.81 213 GLU A N 1
ATOM 1677 C CA . GLU A 1 213 ? -17.337 33.049 26.379 1.00 53.81 213 GLU A CA 1
ATOM 1678 C C . GLU A 1 213 ? -18.624 33.350 25.592 1.00 53.81 213 GLU A C 1
ATOM 1680 O O . GLU A 1 213 ? -19.338 34.312 25.884 1.00 53.81 213 GLU A O 1
ATOM 1685 N N . GLU A 1 214 ? -18.875 32.603 24.513 1.00 62.41 214 GLU A N 1
ATOM 1686 C CA . GLU A 1 214 ? -20.190 32.622 23.877 1.00 62.41 214 GLU A CA 1
ATOM 1687 C C . GLU A 1 214 ? -21.195 32.042 24.881 1.00 62.41 214 GLU A C 1
ATOM 1689 O O . GLU A 1 214 ? -20.933 30.977 25.451 1.00 62.41 214 GLU A O 1
ATOM 1694 N N . PRO A 1 215 ? -22.323 32.728 25.142 1.00 74.44 215 PRO A N 1
ATOM 1695 C CA . PRO A 1 215 ? -23.319 32.219 26.069 1.00 74.44 215 PRO A CA 1
ATOM 1696 C C . PRO A 1 215 ? -23.827 30.855 25.580 1.00 74.44 215 PRO A C 1
ATOM 1698 O O . PRO A 1 215 ? -24.004 30.668 24.370 1.00 74.44 215 PRO A O 1
ATOM 1701 N N . PRO A 1 216 ? -24.075 29.902 26.496 1.00 75.56 216 PRO A N 1
ATOM 1702 C CA . PRO A 1 216 ? -24.612 28.600 26.136 1.00 75.56 216 PRO A CA 1
ATOM 1703 C C . PRO A 1 216 ? -25.925 28.765 25.354 1.00 75.56 216 PRO A C 1
ATOM 1705 O O . PRO A 1 216 ? -26.690 29.697 25.631 1.00 75.56 216 PRO A O 1
ATOM 1708 N N . PRO A 1 217 ? -26.191 27.888 24.369 1.00 68.00 217 PRO A N 1
ATOM 1709 C CA . PRO A 1 217 ? -27.437 27.915 23.622 1.00 68.00 217 PRO A CA 1
ATOM 1710 C C . PRO A 1 217 ? -28.616 27.813 24.594 1.00 68.00 217 PRO A C 1
ATOM 1712 O O . PRO A 1 217 ? -28.684 26.925 25.439 1.00 68.00 217 PRO A O 1
ATOM 1715 N N . ASP A 1 218 ? -29.517 28.783 24.490 1.00 69.56 218 ASP A N 1
ATOM 1716 C CA . ASP A 1 218 ? -30.742 28.851 25.271 1.00 69.56 218 ASP A CA 1
ATOM 1717 C C . ASP A 1 218 ? -31.706 27.749 24.799 1.00 69.56 218 ASP A C 1
ATOM 1719 O O . ASP A 1 218 ? -32.449 27.919 23.828 1.00 69.56 218 ASP A O 1
ATOM 1723 N N . ASP A 1 219 ? -31.671 26.606 25.491 1.00 65.94 219 ASP A N 1
ATOM 1724 C CA . ASP A 1 219 ? -32.522 25.428 25.259 1.00 65.94 219 ASP A CA 1
ATOM 1725 C C . ASP A 1 219 ? -34.022 25.692 25.516 1.00 65.94 219 ASP A C 1
ATOM 1727 O O . ASP A 1 219 ? -34.854 24.795 25.362 1.00 65.94 219 ASP A O 1
ATOM 1731 N N . SER A 1 220 ? -34.416 26.918 25.887 1.00 70.94 220 SER A N 1
ATOM 1732 C CA . SER A 1 220 ? -35.829 27.281 26.045 1.00 70.94 220 SER A CA 1
ATOM 1733 C C . SER A 1 220 ? -36.551 27.575 24.723 1.00 70.94 220 SER A C 1
ATOM 1735 O O . SER A 1 220 ? -37.780 27.708 24.714 1.00 70.94 220 SER A O 1
ATOM 1737 N N . LYS A 1 221 ? -35.837 27.644 23.587 1.00 65.94 221 LYS A N 1
ATOM 1738 C CA . LYS A 1 221 ? -36.470 27.815 22.271 1.00 65.94 221 LYS A CA 1
ATOM 1739 C C . LYS A 1 221 ? -36.850 26.469 21.642 1.00 65.94 221 LYS A C 1
ATOM 1741 O O . LYS A 1 221 ? -35.983 25.614 21.471 1.00 65.94 221 LYS A O 1
ATOM 1746 N N . PRO A 1 222 ? -38.124 26.280 21.239 1.00 73.06 222 PRO A N 1
ATOM 1747 C CA . PRO A 1 222 ? -38.552 25.064 20.558 1.00 73.06 222 PRO A CA 1
ATOM 1748 C C . PRO A 1 222 ? -37.752 24.861 19.260 1.00 73.06 222 PRO A C 1
ATOM 1750 O O . PRO A 1 222 ? -37.347 25.849 18.636 1.00 73.06 222 PRO A O 1
ATOM 1753 N N . PRO A 1 223 ? -37.520 23.602 18.841 1.00 59.47 223 PRO A N 1
ATOM 1754 C CA . PRO A 1 223 ? -36.765 23.300 17.632 1.00 59.47 223 PRO A CA 1
ATOM 1755 C C . PRO A 1 223 ? -37.379 24.041 16.446 1.00 59.47 223 PRO A C 1
ATOM 1757 O O . PRO A 1 223 ? -38.574 23.914 16.176 1.00 59.47 223 PRO A O 1
ATOM 1760 N N . GLN A 1 224 ? -36.546 24.838 15.772 1.00 65.19 224 GLN A N 1
ATOM 1761 C CA . GLN A 1 224 ? -36.943 25.599 14.594 1.00 65.19 224 GLN A CA 1
ATOM 1762 C C . GLN A 1 224 ? -37.540 24.638 13.576 1.00 65.19 224 GLN A C 1
ATOM 1764 O O . GLN A 1 224 ? -36.906 23.667 13.152 1.00 65.19 224 GLN A O 1
ATOM 1769 N N . THR A 1 225 ? -38.799 24.880 13.232 1.00 77.31 225 THR A N 1
ATOM 1770 C CA . THR A 1 225 ? -39.485 24.063 12.240 1.00 77.31 225 THR A CA 1
ATOM 1771 C C . THR A 1 225 ? -38.861 24.332 10.874 1.00 77.31 225 THR A C 1
ATOM 1773 O O . THR A 1 225 ? -38.284 25.392 10.635 1.00 77.31 225 THR A O 1
ATOM 1776 N N . ALA A 1 226 ? -38.982 23.387 9.939 1.00 71.06 226 ALA A N 1
ATOM 1777 C CA . ALA A 1 226 ? -38.454 23.558 8.582 1.00 71.06 226 ALA A CA 1
ATOM 1778 C C . ALA A 1 226 ? -38.959 24.846 7.891 1.00 71.06 226 ALA A C 1
ATOM 1780 O O . ALA A 1 226 ? -38.295 25.346 6.987 1.00 71.06 226 ALA A O 1
ATOM 1781 N N . ALA A 1 227 ? -40.087 25.412 8.336 1.00 73.44 227 ALA A N 1
ATOM 1782 C CA . ALA A 1 227 ? -40.622 26.677 7.843 1.00 73.44 227 ALA A CA 1
ATOM 1783 C C . ALA A 1 227 ? -39.728 27.891 8.177 1.00 73.44 227 ALA A C 1
ATOM 1785 O O . ALA A 1 227 ? -39.501 28.730 7.305 1.00 73.44 227 ALA A O 1
ATOM 1786 N N . ASP A 1 228 ? -39.137 27.942 9.375 1.00 71.75 228 ASP A N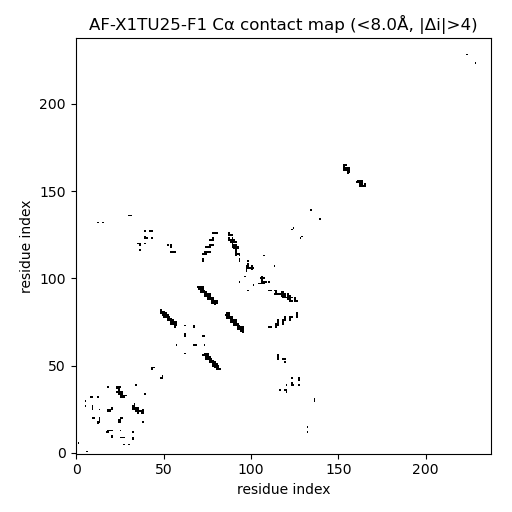 1
ATOM 1787 C CA . ASP A 1 228 ? -38.310 29.076 9.827 1.00 71.75 228 ASP A CA 1
ATOM 1788 C C . ASP A 1 228 ? -36.984 29.185 9.048 1.00 71.75 228 ASP A C 1
ATOM 1790 O O . ASP A 1 228 ? -36.419 30.267 8.861 1.00 71.75 228 ASP A O 1
ATOM 1794 N N . LEU A 1 229 ? -36.488 28.049 8.545 1.00 70.75 229 LEU A N 1
ATOM 1795 C CA . LEU A 1 229 ? -35.285 27.972 7.713 1.00 70.75 229 LEU A CA 1
ATOM 1796 C C . LEU A 1 229 ? -35.507 28.549 6.306 1.00 70.75 229 LEU A C 1
ATOM 1798 O O . LEU A 1 229 ? -34.591 29.151 5.741 1.00 70.75 229 LEU A O 1
ATOM 1802 N N . PHE A 1 230 ? -36.716 28.416 5.752 1.00 74.88 230 PHE A N 1
ATOM 1803 C CA . PHE A 1 230 ? -37.043 28.957 4.429 1.00 74.88 230 PHE A CA 1
ATOM 1804 C C . PHE A 1 230 ? -37.208 30.481 4.442 1.00 74.88 230 PHE A C 1
ATOM 1806 O O . PHE A 1 230 ? -36.786 31.148 3.496 1.00 74.88 230 PHE A O 1
ATOM 1813 N N . GLU A 1 231 ? -37.748 31.052 5.518 1.00 75.94 231 GLU A N 1
ATOM 1814 C CA . GLU A 1 231 ? -37.987 32.498 5.609 1.00 75.94 231 GLU A CA 1
ATOM 1815 C C . GLU A 1 231 ? -36.677 33.301 5.742 1.00 75.94 231 GLU A C 1
ATOM 1817 O O . GLU A 1 231 ? -36.509 34.347 5.110 1.00 75.94 231 GLU A O 1
ATOM 1822 N N . ARG A 1 232 ? -35.674 32.756 6.445 1.00 73.00 232 ARG A N 1
ATOM 1823 C CA . ARG A 1 232 ? -34.325 33.354 6.513 1.00 73.00 232 ARG A CA 1
ATOM 1824 C C . ARG A 1 232 ? -33.575 33.327 5.181 1.00 73.00 232 ARG A C 1
ATOM 1826 O O . ARG A 1 232 ? -32.839 34.264 4.876 1.00 73.00 232 ARG A O 1
ATOM 1833 N N . LEU A 1 233 ? -33.770 32.287 4.369 1.00 71.69 233 LEU A N 1
ATOM 1834 C CA . LEU A 1 233 ? -33.174 32.198 3.030 1.00 71.69 233 LEU A CA 1
ATOM 1835 C C . LEU A 1 233 ? -33.791 33.198 2.042 1.00 71.69 233 LEU A C 1
ATOM 1837 O O . LEU A 1 233 ? -33.106 33.632 1.116 1.00 71.69 233 LEU A O 1
ATOM 1841 N N . ALA A 1 234 ? -35.053 33.585 2.249 1.00 76.75 234 ALA A N 1
ATOM 1842 C CA . ALA A 1 234 ? -35.718 34.607 1.446 1.00 76.75 234 ALA A CA 1
ATOM 1843 C C . ALA A 1 234 ? -35.236 36.027 1.795 1.00 76.75 234 ALA A C 1
ATOM 1845 O O . ALA A 1 234 ? -35.022 36.833 0.893 1.00 76.75 234 ALA A O 1
ATOM 1846 N N . GLN A 1 235 ? -34.992 36.319 3.077 1.00 76.81 235 GLN A N 1
ATOM 1847 C CA . GLN A 1 235 ? -34.504 37.636 3.516 1.00 76.81 235 GLN A CA 1
ATOM 1848 C C . GLN A 1 235 ? -33.033 37.898 3.157 1.00 76.81 235 GLN A C 1
ATOM 1850 O O . GLN A 1 235 ? -32.644 39.047 3.001 1.00 76.81 235 GLN A O 1
ATOM 1855 N N . ALA A 1 236 ? -32.215 36.858 2.972 1.00 70.00 236 ALA A N 1
ATOM 1856 C CA . ALA A 1 236 ? -30.802 37.007 2.604 1.00 70.00 236 ALA A CA 1
ATOM 1857 C C . ALA A 1 236 ? -30.558 37.317 1.108 1.00 70.00 236 ALA A C 1
ATOM 1859 O O . ALA A 1 236 ? -29.407 37.447 0.693 1.00 70.00 236 ALA A O 1
ATOM 1860 N N . LYS A 1 237 ? -31.615 37.386 0.286 1.00 58.81 237 LYS A N 1
ATOM 1861 C CA . LYS A 1 237 ? -31.535 37.634 -1.167 1.00 58.81 237 LYS A CA 1
ATOM 1862 C C . LYS A 1 237 ? -32.205 38.938 -1.630 1.00 58.81 237 LYS A C 1
ATOM 1864 O O . LYS A 1 237 ? -32.300 39.144 -2.840 1.00 58.81 237 LYS A O 1
ATOM 1869 N N . GLY A 1 238 ? -32.659 39.785 -0.706 1.00 58.19 238 GLY A N 1
ATOM 1870 C CA . GLY A 1 238 ? -33.119 41.156 -0.976 1.00 58.19 238 GLY A CA 1
ATOM 1871 C C . GLY A 1 238 ? -32.126 42.172 -0.441 1.00 58.19 238 GLY A C 1
ATOM 1872 O O . GLY A 1 238 ? -31.989 43.230 -1.089 1.00 58.19 238 GLY A O 1
#

Secondary structure (DSSP, 8-state):
---HHHHHHHHHHHHHHT--GGGT-EEEETTEEEE-HHHHHHHHHHTS-EEEEEEEEPPHHHHHHTTPPTT-EEEEEEEEETT-SSPEEEEEEE-HHHHS-BTTB---S-HHHHHHHHHHHHHHHHHSPPPPPS--HHHHHHHHHHHHHHS----B-TTT--B------------PPPPPPPPPP-----PPP-PPP----------------PPPP-TTSPPPPHHHHHHHHHHTT-

pLDDT: mean 76.5, std 19.41, range [44.91, 98.62]